Protein AF-A0A9D2UWA5-F1 (afdb_monomer_lite)

Radius of gyration: 23.07 Å; chains: 1; bounding box: 64×51×69 Å

pLDDT: mean 76.7, std 17.54, range [33.41, 97.62]

Secondary structure (DSSP, 8-state):
-HHHHHHHHTTSS--HHHHHHHHHHHHHHHHHHHHHHHHHH-TTTT-HHHH-SGGG---HHHHHHHHHHHHHHHTT-TTSS--HHHHTTSGGG--B-TTTSTTHHHHHHHHHHHHHHHHHHHHHHHHHHHHHHHHHHHH----HHHHHHHHHHSS-TTTTT---GGGTTS-HHHHHHHHHHHHHHHHHHHHHHHHHHHHHHHHHHHTT--SHHHHHHHHHHHHHHHHHHHHT--HHIIIII--S-TTT-TTTT-HHHHHHGGGGGT-HHHHHHHHHHHHHHHHHHHHHHHH-GGGS-TTTBGGGSGGG-SS-TTTTT--GGGT-PPPPHHHHHHHHHHHH-

Foldseek 3Di:
DVVVVVVVVVLPDAFPLLVVLVVLLVVLVVLLVVLVVCVVVPVVLQQCVPQPDPPVHCGSLNVVLVVLVVVLVLLQACPRSHFLLSNLLDPVQFDFDQLQFDPGPVSSVVVVVVVVVVVVVCVVVVVVVVVVVVVVCVVDVDDPVVVVVVVVVSSPPVCLPPDPCPSVPGDPLLLVLLVVLVCQQVVVVVVVLVVVVVVVCVVCVVVVNLALSVLLSQLSVLSSVLSCCLQPNNPSCVPGRVDFHLSLDLCNLLSQCSSLVSLVSSDDPSNVVSNVSSVSSVVSSVVSCSSCVLSNHCLTGVCSDPVNGSNPSCSNVPTCCVVRDDDHSVVVSVVVVVVVD

Sequence (341 aa):
MKAREHIERQASRPTPLFVSYAVQLAFRLALLCVAAYLFVADHNALRPSRTFGLSGGFNFVDFVFVALVADFLTKFFVRAPISSGSLKQYRLYHIPTAVTVRGGREALQAQFRSIAELGRRLAEEGKTAFSETLQGLAARGGSIASFVRRLLNDIDFLNVFSFDEKDLAVDKSLRSVLYRDRTREIVPVIVFWVLLNAAGAAVLHHFGMLNERTALLWSLVYFVFDMICVVFWCPLQLFLMRNRCCTTCQIFNWDAIMVATPLVFVGGWFGWLLIAMALIILVRWELAAIRHPERFDERTNARLTCAQCVDKLCYLRKPLAAKVPRADLRDLLAADEKRKG

Organism: NCBI:txid498718

Structure (mmCIF, N/CA/C/O backbone):
data_AF-A0A9D2UWA5-F1
#
_entry.id   AF-A0A9D2UWA5-F1
#
loop_
_atom_site.group_PDB
_atom_site.id
_atom_site.type_symbol
_atom_site.label_atom_id
_atom_site.label_alt_id
_atom_site.label_comp_id
_atom_site.label_asym_id
_atom_site.label_entity_id
_atom_site.label_seq_id
_atom_site.pdbx_PDB_ins_code
_atom_site.Cartn_x
_atom_site.Cartn_y
_atom_site.Cartn_z
_atom_site.occupancy
_atom_site.B_iso_or_equiv
_atom_site.auth_seq_id
_atom_site.auth_comp_id
_atom_site.auth_asym_id
_atom_site.auth_atom_id
_atom_site.pdbx_PDB_model_num
ATOM 1 N N . MET A 1 1 ? 8.149 -36.263 -18.993 1.00 42.75 1 MET A N 1
ATOM 2 C CA . MET A 1 1 ? 7.188 -36.422 -17.873 1.00 42.75 1 MET A CA 1
ATOM 3 C C . MET A 1 1 ? 7.780 -36.043 -16.513 1.00 42.75 1 MET A C 1
ATOM 5 O O . MET A 1 1 ? 7.259 -35.115 -15.915 1.00 42.75 1 MET A O 1
ATOM 9 N N . LYS A 1 2 ? 8.908 -36.625 -16.071 1.00 33.41 2 LYS A N 1
ATOM 10 C CA . LYS A 1 2 ? 9.521 -36.344 -14.748 1.00 33.41 2 LYS A CA 1
ATOM 11 C C . LYS A 1 2 ? 9.923 -34.874 -14.477 1.00 33.41 2 LYS A C 1
ATOM 13 O O . LYS A 1 2 ? 9.847 -34.419 -13.343 1.00 33.41 2 LYS A O 1
ATOM 18 N N . ALA A 1 3 ? 10.290 -34.097 -15.504 1.00 35.06 3 ALA A N 1
ATOM 19 C CA . ALA A 1 3 ? 10.603 -32.665 -15.354 1.00 35.06 3 ALA A CA 1
ATOM 20 C C . ALA A 1 3 ? 9.358 -31.788 -15.099 1.00 35.06 3 ALA A C 1
ATOM 22 O O . ALA A 1 3 ? 9.442 -30.763 -14.430 1.00 35.06 3 ALA A O 1
ATOM 23 N N . ARG A 1 4 ? 8.190 -32.218 -15.598 1.00 33.78 4 ARG A N 1
ATOM 24 C CA . ARG A 1 4 ? 6.904 -31.529 -15.404 1.00 33.78 4 ARG A CA 1
ATOM 25 C C . ARG A 1 4 ? 6.372 -31.765 -13.984 1.00 33.78 4 ARG A C 1
ATOM 27 O O . ARG A 1 4 ? 5.953 -30.815 -13.334 1.00 33.78 4 ARG A O 1
ATOM 34 N N . GLU A 1 5 ? 6.536 -32.985 -13.466 1.00 36.88 5 GLU A N 1
ATOM 35 C CA . GLU A 1 5 ? 6.253 -33.319 -12.061 1.00 36.88 5 GLU A CA 1
ATOM 36 C C . GLU A 1 5 ? 7.137 -32.551 -11.067 1.00 36.88 5 GLU A C 1
ATOM 38 O O . GLU A 1 5 ? 6.667 -32.181 -9.996 1.00 36.88 5 GLU A O 1
ATOM 43 N N . HIS A 1 6 ? 8.408 -32.281 -11.388 1.00 36.03 6 HIS A N 1
ATOM 44 C CA . HIS A 1 6 ? 9.275 -31.498 -10.497 1.00 36.03 6 HIS A CA 1
ATOM 45 C C . HIS A 1 6 ? 8.852 -30.024 -10.394 1.00 36.03 6 HIS A C 1
ATOM 47 O O . HIS A 1 6 ? 8.931 -29.447 -9.307 1.00 36.03 6 HIS A O 1
ATOM 53 N N . ILE A 1 7 ? 8.350 -29.439 -11.487 1.00 44.34 7 ILE A N 1
ATOM 54 C CA . ILE A 1 7 ? 7.801 -28.074 -11.506 1.00 44.34 7 ILE A CA 1
ATOM 55 C C . ILE A 1 7 ? 6.481 -28.009 -10.715 1.00 44.34 7 ILE A C 1
ATOM 57 O O . ILE A 1 7 ? 6.272 -27.064 -9.955 1.00 44.34 7 ILE A O 1
ATOM 61 N N . GLU A 1 8 ? 5.629 -29.036 -10.809 1.00 42.47 8 GLU A N 1
ATOM 62 C CA . GLU A 1 8 ? 4.398 -29.134 -10.009 1.00 42.47 8 GLU A CA 1
ATOM 63 C C . GLU A 1 8 ? 4.673 -29.418 -8.521 1.00 42.47 8 GLU A C 1
ATOM 65 O O . GLU A 1 8 ? 4.030 -28.832 -7.653 1.00 42.47 8 GLU A O 1
ATOM 70 N N . ARG A 1 9 ? 5.682 -30.231 -8.177 1.00 39.09 9 ARG A N 1
ATOM 71 C CA . ARG A 1 9 ? 6.048 -30.502 -6.770 1.00 39.09 9 ARG A CA 1
ATOM 72 C C . ARG A 1 9 ? 6.705 -29.303 -6.078 1.00 39.09 9 ARG A C 1
ATOM 74 O O . ARG A 1 9 ? 6.460 -29.091 -4.890 1.00 39.09 9 ARG A O 1
ATOM 81 N N . GLN A 1 10 ? 7.463 -28.464 -6.793 1.00 45.31 10 GLN A N 1
ATOM 82 C CA . GLN A 1 10 ? 7.974 -27.179 -6.273 1.00 45.31 10 GLN A CA 1
ATOM 83 C C . GLN A 1 10 ? 6.878 -26.118 -6.042 1.00 45.31 10 GLN A C 1
ATOM 85 O O . GLN A 1 10 ? 7.157 -25.057 -5.467 1.00 45.31 10 GLN A O 1
ATOM 90 N N . ALA A 1 11 ? 5.639 -26.397 -6.459 1.00 52.19 11 ALA A N 1
ATOM 91 C CA . ALA A 1 11 ? 4.466 -25.571 -6.200 1.00 52.19 11 ALA A CA 1
ATOM 92 C C . ALA A 1 11 ? 3.727 -25.934 -4.895 1.00 52.19 11 ALA A C 1
ATOM 94 O O . ALA A 1 11 ? 2.694 -25.336 -4.627 1.00 52.19 11 ALA A O 1
ATOM 95 N N . SER A 1 12 ? 4.223 -26.877 -4.079 1.00 58.72 12 SER A N 1
ATOM 96 C CA . SER A 1 12 ? 3.443 -27.460 -2.966 1.00 58.72 12 SER A CA 1
ATOM 97 C C . SER A 1 12 ? 3.717 -26.908 -1.562 1.00 58.72 12 SER A C 1
ATOM 99 O O . SER A 1 12 ? 2.954 -27.205 -0.646 1.00 58.72 12 SER A O 1
ATOM 101 N N . ARG A 1 13 ? 4.787 -26.130 -1.346 1.00 69.62 13 ARG A N 1
ATOM 102 C CA . ARG A 1 13 ? 5.100 -25.583 -0.013 1.00 69.62 13 ARG A CA 1
ATOM 103 C C . ARG A 1 13 ? 4.885 -24.071 0.025 1.00 69.62 13 ARG A C 1
ATOM 105 O O . ARG A 1 13 ? 5.424 -23.381 -0.847 1.00 69.62 13 ARG A O 1
ATOM 112 N N . PRO A 1 14 ? 4.136 -23.550 1.017 1.00 78.69 14 PRO A N 1
ATOM 113 C CA . PRO A 1 14 ? 3.990 -22.115 1.193 1.00 78.69 14 PRO A CA 1
ATOM 114 C C . PRO A 1 14 ? 5.358 -21.501 1.496 1.00 78.69 14 PRO A C 1
ATOM 116 O O . PRO A 1 14 ? 6.170 -22.070 2.230 1.00 78.69 14 PRO A O 1
ATOM 119 N N . THR A 1 15 ? 5.631 -20.343 0.905 1.00 85.38 15 THR A N 1
ATOM 120 C CA . THR A 1 15 ? 6.852 -19.589 1.196 1.00 85.38 15 THR A CA 1
ATOM 121 C C . THR A 1 15 ? 6.774 -19.021 2.616 1.00 85.38 15 THR A C 1
ATOM 123 O O . THR A 1 15 ? 5.676 -18.727 3.096 1.00 85.38 15 THR A O 1
ATOM 126 N N . PRO A 1 16 ? 7.912 -18.815 3.304 1.00 85.44 16 PRO A N 1
ATOM 127 C CA . PRO A 1 16 ? 7.910 -18.195 4.633 1.00 85.44 16 PRO A CA 1
ATOM 128 C C . PRO A 1 16 ? 7.256 -16.808 4.612 1.00 85.44 16 PRO A C 1
ATOM 130 O O . PRO A 1 16 ? 6.573 -16.425 5.558 1.00 85.44 16 PRO A O 1
ATOM 133 N N . LEU A 1 17 ? 7.390 -16.087 3.493 1.00 86.06 17 LEU A N 1
ATOM 134 C CA . LEU A 1 17 ? 6.701 -14.824 3.279 1.00 86.06 17 LEU A CA 1
ATOM 135 C C . LEU A 1 17 ? 5.178 -15.015 3.246 1.00 86.06 17 LEU A C 1
ATOM 137 O O . LEU A 1 17 ? 4.478 -14.336 3.982 1.00 86.06 17 LEU A O 1
ATOM 141 N N . PHE A 1 18 ? 4.654 -15.965 2.465 1.00 87.06 18 PHE A N 1
ATOM 142 C CA . PHE A 1 18 ? 3.214 -16.242 2.442 1.00 87.06 18 PHE A CA 1
ATOM 143 C C . PHE A 1 18 ? 2.670 -16.602 3.834 1.00 87.06 18 PHE A C 1
ATOM 145 O O . PHE A 1 18 ? 1.615 -16.107 4.227 1.00 87.06 18 PHE A O 1
ATOM 152 N N . VAL A 1 19 ? 3.409 -17.409 4.605 1.00 88.69 19 VAL A N 1
ATOM 153 C CA . VAL A 1 19 ? 3.039 -17.744 5.991 1.00 88.69 19 VAL A CA 1
ATOM 154 C C . VAL A 1 19 ? 2.988 -16.489 6.865 1.00 88.69 19 VAL A C 1
ATOM 156 O O . VAL A 1 19 ? 2.024 -16.318 7.604 1.00 88.69 19 VAL A O 1
ATOM 159 N N . SER A 1 20 ? 3.960 -15.580 6.739 1.00 89.00 20 SER A N 1
ATOM 160 C CA . SER A 1 20 ? 3.952 -14.294 7.452 1.00 89.00 20 SER A CA 1
ATOM 161 C C . SER A 1 20 ? 2.684 -13.483 7.155 1.00 89.00 20 SER A C 1
ATOM 163 O O . SER A 1 20 ? 2.018 -13.026 8.081 1.00 89.00 20 SER A O 1
ATOM 165 N N . TYR A 1 21 ? 2.277 -13.387 5.885 1.00 89.50 21 TYR A N 1
ATOM 166 C CA . TYR A 1 21 ? 1.036 -12.700 5.497 1.00 89.50 21 TYR A CA 1
ATOM 167 C C . TYR A 1 21 ? -0.222 -13.400 6.039 1.00 89.50 21 TYR A C 1
ATOM 169 O O . TYR A 1 21 ? -1.166 -12.733 6.455 1.00 89.50 21 TYR A O 1
ATOM 177 N N . ALA A 1 22 ? -0.244 -14.735 6.088 1.00 90.81 22 ALA A N 1
ATOM 178 C CA . ALA A 1 22 ? -1.355 -15.481 6.682 1.00 90.81 22 ALA A CA 1
ATOM 179 C C . ALA A 1 22 ? -1.454 -15.263 8.206 1.00 90.81 22 ALA A C 1
ATOM 181 O O . ALA A 1 22 ? -2.552 -15.090 8.734 1.00 90.81 22 ALA A O 1
ATOM 182 N N . VAL A 1 23 ? -0.316 -15.215 8.907 1.00 92.19 23 VAL A N 1
ATOM 183 C CA . VAL A 1 23 ? -0.256 -14.888 10.342 1.00 92.19 23 VAL A CA 1
ATOM 184 C C . VAL A 1 23 ? -0.715 -13.452 10.589 1.00 92.19 23 VAL A C 1
ATOM 186 O O . VAL A 1 23 ? -1.520 -13.216 11.488 1.00 92.19 23 VAL A O 1
ATOM 189 N N . GLN A 1 24 ? -0.268 -12.499 9.765 1.00 92.19 24 GLN A N 1
ATOM 190 C CA . GLN A 1 24 ? -0.741 -11.115 9.827 1.00 92.19 24 GLN A CA 1
ATOM 191 C C . GLN A 1 24 ? -2.253 -11.038 9.616 1.00 92.19 24 GLN A C 1
ATOM 193 O O . GLN A 1 24 ? -2.933 -10.375 10.391 1.00 92.19 24 GLN A O 1
ATOM 198 N N . LEU A 1 25 ? -2.807 -11.760 8.640 1.00 94.50 25 LEU A N 1
ATOM 199 C CA . LEU A 1 25 ? -4.252 -11.804 8.436 1.00 94.50 25 LEU A CA 1
ATOM 200 C C . LEU A 1 25 ? -4.996 -12.323 9.675 1.00 94.50 25 LEU A C 1
ATOM 202 O O . LEU A 1 25 ? -5.976 -11.710 10.088 1.00 94.50 25 LEU A O 1
ATOM 206 N N . ALA A 1 26 ? -4.530 -13.415 10.287 1.00 95.56 26 ALA A N 1
ATOM 207 C CA . ALA A 1 26 ? -5.139 -13.955 11.502 1.00 95.56 26 ALA A CA 1
ATOM 208 C C . ALA A 1 26 ? -5.098 -12.944 12.662 1.00 95.56 26 ALA A C 1
ATOM 210 O O . ALA A 1 26 ? -6.104 -12.737 13.341 1.00 95.56 26 ALA A O 1
ATOM 211 N N . PHE A 1 27 ? -3.966 -12.260 12.844 1.00 96.31 27 PHE A N 1
ATOM 212 C CA . PHE A 1 27 ? -3.818 -11.195 13.835 1.00 96.31 27 PHE A CA 1
ATOM 213 C C . PHE A 1 27 ? -4.788 -10.030 13.587 1.00 96.31 27 PHE A C 1
ATOM 215 O O . PHE A 1 27 ? -5.485 -9.591 14.502 1.00 96.31 27 PHE A O 1
ATOM 222 N N . ARG A 1 28 ? -4.880 -9.547 12.344 1.00 96.38 28 ARG A N 1
ATOM 223 C CA . ARG A 1 28 ? -5.765 -8.430 11.988 1.00 96.38 28 ARG A CA 1
ATOM 224 C C . ARG A 1 28 ? -7.243 -8.810 12.097 1.00 96.38 28 ARG A C 1
ATOM 226 O O . ARG A 1 28 ? -8.048 -7.992 12.533 1.00 96.38 28 ARG A O 1
ATOM 233 N N . LEU A 1 29 ? -7.601 -10.055 11.776 1.00 97.19 29 LEU A N 1
ATOM 234 C CA . LEU A 1 29 ? -8.943 -10.590 12.017 1.00 97.19 29 LEU A CA 1
ATOM 235 C C . LEU A 1 29 ? -9.274 -10.622 13.509 1.00 97.19 29 LEU A C 1
ATOM 237 O O . LEU A 1 29 ? -10.355 -10.189 13.889 1.00 97.19 29 LEU A O 1
ATOM 241 N N . ALA A 1 30 ? -8.347 -11.073 14.360 1.00 97.12 30 ALA A N 1
ATOM 242 C CA . ALA A 1 30 ? -8.545 -11.052 15.807 1.00 97.12 30 ALA A CA 1
ATOM 243 C C . ALA A 1 30 ? -8.760 -9.621 16.327 1.00 97.12 30 ALA A C 1
ATOM 245 O O . ALA A 1 30 ? -9.699 -9.382 17.085 1.00 97.12 30 ALA A O 1
ATOM 246 N N . LEU A 1 31 ? -7.959 -8.657 15.856 1.00 96.56 31 LEU A N 1
ATOM 247 C CA . LEU A 1 31 ? -8.151 -7.233 16.146 1.00 96.56 31 LEU A CA 1
ATOM 248 C C . LEU A 1 31 ? -9.545 -6.740 15.741 1.00 96.56 31 LEU A C 1
ATOM 250 O O . LEU A 1 31 ? -10.220 -6.094 16.541 1.00 96.56 31 LEU A O 1
ATOM 254 N N . LEU A 1 32 ? -9.991 -7.056 14.523 1.00 97.62 32 LEU A N 1
ATOM 255 C CA . LEU A 1 32 ? -11.313 -6.666 14.038 1.00 97.62 32 LEU A CA 1
ATOM 256 C C . LEU A 1 32 ? -12.437 -7.320 14.853 1.00 97.62 32 LEU A C 1
ATOM 258 O O . LEU A 1 32 ? -13.410 -6.647 15.176 1.00 97.62 32 LEU A O 1
ATOM 262 N N . CYS A 1 33 ? -12.306 -8.595 15.225 1.00 97.19 33 CYS A N 1
ATOM 263 C CA . CYS A 1 33 ? -13.282 -9.294 16.062 1.00 97.19 33 CYS A CA 1
ATOM 264 C C . CYS A 1 33 ? -13.397 -8.663 17.454 1.00 97.19 33 CYS A C 1
ATOM 266 O O . CYS A 1 33 ? -14.509 -8.445 17.931 1.00 97.19 33 CYS A O 1
ATOM 268 N N . VAL A 1 34 ? -12.271 -8.322 18.091 1.00 96.25 34 VAL A N 1
ATOM 269 C CA . VAL A 1 34 ? -12.274 -7.623 19.387 1.00 96.25 34 VAL A CA 1
ATOM 270 C C . VAL A 1 34 ? -12.875 -6.226 19.242 1.00 96.25 34 VAL A C 1
ATOM 272 O O . VAL A 1 34 ? -13.705 -5.840 20.060 1.00 96.25 34 VAL A O 1
ATOM 275 N N . ALA A 1 35 ? -12.536 -5.490 18.181 1.00 95.75 35 ALA A N 1
ATOM 276 C CA . ALA A 1 35 ? -13.143 -4.192 17.907 1.00 95.75 35 ALA A CA 1
ATOM 277 C C . ALA A 1 35 ? -14.658 -4.304 17.688 1.00 95.75 35 ALA A C 1
ATOM 279 O O . ALA A 1 35 ? -15.408 -3.518 18.249 1.00 95.75 35 ALA A O 1
ATOM 280 N N . ALA A 1 36 ? -15.130 -5.292 16.927 1.00 96.00 36 ALA A N 1
ATOM 281 C CA . ALA A 1 36 ? -16.554 -5.526 16.707 1.00 96.00 36 ALA A CA 1
ATOM 282 C C . ALA A 1 36 ? -17.279 -5.913 18.007 1.00 96.00 36 ALA A C 1
ATOM 284 O O . ALA A 1 36 ? -18.369 -5.411 18.272 1.00 96.00 36 ALA A O 1
ATOM 285 N N . TYR A 1 37 ? -16.656 -6.744 18.847 1.00 95.94 37 TYR A N 1
ATOM 286 C CA . TYR A 1 37 ? -17.177 -7.070 20.173 1.00 95.94 37 TYR A CA 1
ATOM 287 C C . TYR A 1 37 ? -17.289 -5.820 21.053 1.00 95.94 37 TYR A C 1
ATOM 289 O O . TYR A 1 37 ? -18.362 -5.541 21.579 1.00 95.94 37 TYR A O 1
ATOM 297 N N . LEU A 1 38 ? -16.220 -5.023 21.159 1.00 94.25 38 LEU A N 1
ATOM 298 C CA . LEU A 1 38 ? -16.222 -3.778 21.931 1.00 94.25 38 LEU A CA 1
ATOM 299 C C . LEU A 1 38 ? -17.212 -2.756 21.367 1.00 94.25 38 LEU A C 1
ATOM 301 O O . LEU A 1 38 ? -17.832 -2.031 22.131 1.00 94.25 38 LEU A O 1
ATOM 305 N N . PHE A 1 39 ? -17.426 -2.732 20.052 1.00 93.56 39 PHE A N 1
ATOM 306 C CA . PHE A 1 39 ? -18.397 -1.841 19.421 1.00 93.56 39 PHE A CA 1
ATOM 307 C C . PHE A 1 39 ? -19.825 -2.094 19.917 1.00 93.56 39 PHE A C 1
ATOM 309 O O . PHE A 1 39 ? -20.595 -1.142 20.036 1.00 93.56 39 PHE A O 1
ATOM 316 N N . VAL A 1 40 ? -20.154 -3.350 20.235 1.00 93.44 40 VAL A N 1
ATOM 317 C CA . VAL A 1 40 ? -21.462 -3.756 20.767 1.00 93.44 40 VAL A CA 1
ATOM 318 C C . VAL A 1 40 ? -21.493 -3.724 22.299 1.00 93.44 40 VAL A C 1
ATOM 320 O O . VAL A 1 40 ? -22.490 -3.303 22.877 1.00 93.44 40 VAL A O 1
ATOM 323 N N . ALA A 1 41 ? -20.420 -4.166 22.962 1.00 93.19 41 ALA A N 1
ATOM 324 C CA . ALA A 1 41 ? -20.377 -4.350 24.413 1.00 93.19 41 ALA A CA 1
ATOM 325 C C . ALA A 1 41 ? -20.031 -3.068 25.190 1.00 93.19 41 ALA A C 1
ATOM 327 O O . ALA A 1 41 ? -20.618 -2.817 26.241 1.00 93.19 41 ALA A O 1
ATOM 328 N N . ASP A 1 42 ? -19.096 -2.252 24.690 1.00 88.81 42 ASP A N 1
ATOM 329 C CA . ASP A 1 42 ? -18.673 -1.005 25.332 1.00 88.81 42 ASP A CA 1
ATOM 330 C C . ASP A 1 42 ? -18.473 0.126 24.318 1.00 88.81 42 ASP A C 1
ATOM 332 O O . ASP A 1 42 ? -17.420 0.355 23.715 1.00 88.81 42 ASP A O 1
ATOM 336 N N . HIS A 1 43 ? -19.519 0.932 24.232 1.00 79.56 43 HIS A N 1
ATOM 337 C CA . HIS A 1 43 ? -19.592 2.133 23.428 1.00 79.56 43 HIS A CA 1
ATOM 338 C C . HIS A 1 43 ? -18.488 3.169 23.677 1.00 79.56 43 HIS A C 1
ATOM 340 O O . HIS A 1 43 ? -18.298 4.015 22.802 1.00 79.56 43 HIS A O 1
ATOM 346 N N . ASN A 1 44 ? -17.806 3.176 24.822 1.00 84.56 44 ASN A N 1
ATOM 347 C CA . ASN A 1 44 ? -16.769 4.160 25.135 1.00 84.56 44 ASN A CA 1
ATOM 348 C C . ASN A 1 44 ? -15.352 3.651 24.851 1.00 84.56 44 ASN A C 1
ATOM 350 O O . ASN A 1 44 ? -14.485 4.472 24.553 1.00 84.56 44 ASN A O 1
ATOM 354 N N . ALA A 1 45 ? -15.133 2.334 24.849 1.00 86.81 45 ALA A N 1
ATOM 355 C CA . ALA A 1 45 ? -13.818 1.722 24.644 1.00 86.81 45 ALA A CA 1
ATOM 356 C C . ALA A 1 45 ? -13.190 2.013 23.267 1.00 86.81 45 ALA A C 1
ATOM 358 O O . ALA A 1 45 ? -11.978 1.908 23.112 1.00 86.81 45 ALA A O 1
ATOM 359 N N . LEU A 1 46 ? -13.998 2.385 22.265 1.00 88.06 46 LEU A N 1
ATOM 360 C CA . LEU A 1 46 ? -13.559 2.652 20.887 1.00 88.06 46 LEU A CA 1
ATOM 361 C C . LEU A 1 46 ? -13.519 4.140 20.515 1.00 88.06 46 LEU A C 1
ATOM 363 O O . LEU A 1 46 ? -13.558 4.453 19.328 1.00 88.06 46 LEU A O 1
ATOM 367 N N . ARG A 1 47 ? -13.525 5.066 21.483 1.00 88.31 47 ARG A N 1
ATOM 368 C CA . ARG A 1 47 ? -13.475 6.518 21.221 1.00 88.31 47 ARG A CA 1
ATOM 369 C C . ARG A 1 47 ? -12.055 7.053 21.407 1.00 88.31 47 ARG A C 1
ATOM 371 O O . ARG A 1 47 ? -11.693 7.361 22.546 1.00 88.31 47 ARG A O 1
ATOM 378 N N . PRO A 1 48 ? -11.262 7.225 20.332 1.00 86.75 48 PRO A N 1
ATOM 379 C CA . PRO A 1 48 ? -9.879 7.655 20.465 1.00 86.75 48 PRO A CA 1
ATOM 380 C C . PRO A 1 48 ? -9.739 9.015 21.137 1.00 86.75 48 PRO A C 1
ATOM 382 O O . PRO A 1 48 ? -8.799 9.196 21.895 1.00 86.75 48 PRO A O 1
ATOM 385 N N . SER A 1 49 ? -10.688 9.941 20.974 1.00 85.12 49 SER A N 1
ATOM 386 C CA . SER A 1 49 ? -10.624 11.235 21.670 1.00 85.12 49 SER A CA 1
ATOM 387 C C . SER A 1 49 ? -10.625 11.133 23.200 1.00 85.12 49 SER A C 1
ATOM 389 O O . SER A 1 49 ? -10.148 12.050 23.865 1.00 85.12 49 SER A O 1
ATOM 391 N N . ARG A 1 50 ? -11.148 10.039 23.771 1.00 82.69 50 ARG A N 1
ATOM 392 C CA . ARG A 1 50 ? -11.234 9.832 25.226 1.00 82.69 50 ARG A CA 1
ATOM 393 C C . ARG A 1 50 ? -10.237 8.821 25.765 1.00 82.69 50 ARG A C 1
ATOM 395 O O . ARG A 1 50 ? -9.765 8.992 26.882 1.00 82.69 50 ARG A O 1
ATOM 402 N N . THR A 1 51 ? -9.986 7.749 25.021 1.00 83.81 51 THR A N 1
ATOM 403 C CA . THR A 1 51 ? -9.226 6.597 25.525 1.00 83.81 51 THR A CA 1
ATOM 404 C C . THR A 1 51 ? -7.779 6.575 25.060 1.00 83.81 51 THR A C 1
ATOM 406 O O . THR A 1 51 ? -7.017 5.761 25.568 1.00 83.81 51 THR A O 1
ATOM 409 N N . PHE A 1 52 ? -7.412 7.398 24.074 1.00 84.75 52 PHE A N 1
ATOM 410 C CA . PHE A 1 52 ? -6.053 7.437 23.548 1.00 84.75 52 PHE A CA 1
ATOM 411 C C . PHE A 1 52 ? -5.116 8.179 24.503 1.00 84.75 52 PHE A C 1
ATOM 413 O O . PHE A 1 52 ? -5.352 9.343 24.836 1.00 84.75 52 PHE A O 1
ATOM 420 N N . GLY A 1 53 ? -4.019 7.524 24.878 1.00 81.06 53 GLY A N 1
ATOM 421 C CA . GLY A 1 53 ? -2.970 8.084 25.722 1.00 81.06 53 GLY A CA 1
ATOM 422 C C . GLY A 1 53 ? -2.767 7.325 27.033 1.00 81.06 53 GLY A C 1
ATOM 423 O O . GLY A 1 53 ? -3.667 6.701 27.580 1.00 81.06 53 GLY A O 1
ATOM 424 N N . LEU A 1 54 ? -1.553 7.428 27.581 1.00 77.56 54 LEU A N 1
ATOM 425 C CA . LEU A 1 54 ? -1.129 6.670 28.766 1.00 77.56 54 LEU A CA 1
ATOM 426 C C . LEU A 1 54 ? -1.710 7.190 30.091 1.00 77.56 54 LEU A C 1
ATOM 428 O O . LEU A 1 54 ? -1.509 6.564 31.129 1.00 77.56 54 LEU A O 1
ATOM 432 N N . SER A 1 55 ? -2.415 8.324 30.081 1.00 75.56 55 SER A N 1
ATOM 433 C CA . SER A 1 55 ? -2.976 8.938 31.290 1.00 75.56 55 SER A CA 1
ATOM 434 C C . SER A 1 55 ? -4.058 8.080 31.954 1.00 75.56 55 SER A C 1
ATOM 436 O O . SER A 1 55 ? -4.237 8.175 33.164 1.00 75.56 55 SER A O 1
ATOM 438 N N . GLY A 1 56 ? -4.750 7.232 31.185 1.00 70.19 56 GLY A N 1
ATOM 439 C CA . GLY A 1 56 ? -5.779 6.307 31.670 1.00 70.19 56 GLY A CA 1
ATOM 440 C C . GLY A 1 56 ? -5.358 4.834 31.680 1.00 70.19 56 GLY A C 1
ATOM 441 O O . GLY A 1 56 ? -6.219 3.972 31.833 1.00 70.19 56 GLY A O 1
ATOM 442 N N . GLY A 1 57 ? -4.069 4.534 31.489 1.00 84.06 57 GLY A N 1
ATOM 443 C CA . GLY A 1 57 ? -3.578 3.174 31.236 1.00 84.06 57 GLY A CA 1
ATOM 444 C C . GLY A 1 57 ? -3.559 2.807 29.747 1.00 84.06 57 GLY A C 1
ATOM 445 O O . GLY A 1 57 ? -3.920 3.610 28.895 1.00 84.06 57 GLY A O 1
ATOM 446 N N . PHE A 1 58 ? -3.082 1.600 29.428 1.00 87.88 58 PHE A N 1
ATOM 447 C CA . PHE A 1 58 ? -2.962 1.119 28.048 1.00 87.88 58 PHE A CA 1
ATOM 448 C C . PHE A 1 58 ? -4.243 0.399 27.615 1.00 87.88 58 PHE A C 1
ATOM 450 O O . PHE A 1 58 ? -4.530 -0.703 28.087 1.00 87.88 58 PHE A O 1
ATOM 457 N N . ASN A 1 59 ? -5.005 1.021 26.718 1.00 91.81 59 ASN A N 1
ATOM 458 C CA . ASN A 1 59 ? -6.306 0.538 26.266 1.00 91.81 59 ASN A CA 1
ATOM 459 C C . ASN A 1 59 ? -6.234 -0.113 24.877 1.00 91.81 59 ASN A C 1
ATOM 461 O O . ASN A 1 59 ? -5.223 -0.072 24.174 1.00 91.81 59 ASN A O 1
ATOM 465 N N . PHE A 1 60 ? -7.356 -0.686 24.431 1.00 93.38 60 PHE A N 1
ATOM 466 C CA . PHE A 1 60 ? -7.459 -1.295 23.103 1.00 93.38 60 PHE A CA 1
ATOM 467 C C . PHE A 1 60 ? -7.159 -0.306 21.962 1.00 93.38 60 PHE A C 1
ATOM 469 O O . PHE A 1 60 ? -6.510 -0.677 20.987 1.00 93.38 60 PHE A O 1
ATOM 476 N N . VAL A 1 61 ? -7.574 0.961 22.084 1.00 92.94 61 VAL A N 1
ATOM 477 C CA . VAL A 1 61 ? -7.268 1.991 21.074 1.00 92.94 61 VAL A CA 1
ATOM 478 C C . VAL A 1 61 ? -5.766 2.260 20.978 1.00 92.94 61 VAL A C 1
ATOM 480 O O . VAL A 1 61 ? -5.256 2.400 19.868 1.00 92.94 61 VAL A O 1
ATOM 483 N N . ASP A 1 62 ? -5.042 2.271 22.101 1.00 92.94 62 ASP A N 1
ATOM 484 C CA . ASP A 1 62 ? -3.583 2.426 22.101 1.00 92.94 62 ASP A CA 1
ATOM 485 C C . ASP A 1 62 ? -2.909 1.219 21.444 1.00 92.94 62 ASP A C 1
ATOM 487 O O . ASP A 1 62 ? -1.981 1.373 20.650 1.00 92.94 62 ASP A O 1
ATOM 491 N N . PHE A 1 63 ? -3.420 0.013 21.701 1.00 94.38 63 PHE A N 1
ATOM 492 C CA . PHE A 1 63 ? -2.943 -1.194 21.033 1.00 94.38 63 PHE A CA 1
ATOM 493 C C . PHE A 1 63 ? -3.155 -1.141 19.517 1.00 94.38 63 PHE A C 1
ATOM 495 O O . PHE A 1 63 ? -2.227 -1.418 18.757 1.00 94.38 63 PHE A O 1
ATOM 502 N N . VAL A 1 64 ? -4.346 -0.738 19.064 1.00 95.31 64 VAL A N 1
ATOM 503 C CA . VAL A 1 64 ? -4.640 -0.552 17.635 1.00 95.31 64 VAL A CA 1
ATOM 504 C C . VAL A 1 64 ? -3.732 0.514 17.029 1.00 95.31 64 VAL A C 1
ATOM 506 O O . VAL A 1 64 ? -3.182 0.295 15.951 1.00 95.31 64 VAL A O 1
ATOM 509 N N . PHE A 1 65 ? -3.521 1.635 17.722 1.00 95.06 65 PHE A N 1
ATOM 510 C CA . PHE A 1 65 ? -2.598 2.677 17.280 1.00 95.06 65 PHE A CA 1
ATOM 511 C C . PHE A 1 65 ? -1.194 2.115 17.058 1.00 95.06 65 PHE A C 1
ATOM 513 O O . PHE A 1 65 ? -0.632 2.267 15.976 1.00 95.06 65 PHE A O 1
ATOM 520 N N . VAL A 1 66 ? -0.643 1.418 18.056 1.00 94.06 66 VAL A N 1
ATOM 521 C CA . VAL A 1 66 ? 0.693 0.817 17.978 1.00 94.06 66 VAL A CA 1
ATOM 522 C C . VAL A 1 66 ? 0.763 -0.218 16.858 1.00 94.06 66 VAL A C 1
ATOM 524 O O . VAL A 1 66 ? 1.747 -0.239 16.123 1.00 94.06 66 VAL A O 1
ATOM 527 N N . ALA A 1 67 ? -0.275 -1.038 16.676 1.00 94.31 67 ALA A N 1
ATOM 528 C CA . ALA A 1 67 ? -0.332 -2.022 15.599 1.00 94.31 67 ALA A CA 1
ATOM 529 C C . ALA A 1 67 ? -0.311 -1.363 14.208 1.00 94.31 67 ALA A C 1
ATOM 531 O O . ALA A 1 67 ? 0.451 -1.793 13.341 1.00 94.31 67 ALA A O 1
ATOM 532 N N . LEU A 1 68 ? -1.095 -0.298 14.002 1.00 94.94 68 LEU A N 1
ATOM 533 C CA . LEU A 1 68 ? -1.120 0.459 12.746 1.00 94.94 68 LEU A CA 1
ATOM 534 C C . LEU A 1 68 ? 0.201 1.194 12.498 1.00 94.94 68 LEU A C 1
ATOM 536 O O . LEU A 1 68 ? 0.740 1.137 11.395 1.00 94.94 68 LEU A O 1
ATOM 540 N N . VAL A 1 69 ? 0.765 1.838 13.525 1.00 93.25 69 VAL A N 1
ATOM 541 C CA . VAL A 1 69 ? 2.074 2.500 13.434 1.00 93.25 69 VAL A CA 1
ATOM 542 C C . VAL A 1 69 ? 3.162 1.486 13.094 1.00 93.25 69 VAL A C 1
ATOM 544 O O . VAL A 1 69 ? 3.950 1.735 12.185 1.00 93.25 69 VAL A O 1
ATOM 547 N N . ALA A 1 70 ? 3.204 0.337 13.771 1.00 90.75 70 ALA A N 1
ATOM 548 C CA . ALA A 1 70 ? 4.181 -0.714 13.498 1.00 90.75 70 ALA A CA 1
ATOM 549 C C . ALA A 1 70 ? 4.068 -1.225 12.055 1.00 90.75 70 ALA A C 1
ATOM 551 O O . ALA A 1 70 ? 5.082 -1.353 11.367 1.00 90.75 70 ALA A O 1
ATOM 552 N N . ASP A 1 71 ? 2.845 -1.445 11.568 1.00 90.88 71 ASP A N 1
ATOM 553 C CA . ASP A 1 71 ? 2.605 -1.830 10.179 1.00 90.88 71 ASP A CA 1
ATOM 554 C C . ASP A 1 71 ? 3.091 -0.760 9.191 1.00 90.88 71 ASP A C 1
ATOM 556 O O . ASP A 1 71 ? 3.814 -1.064 8.240 1.00 90.88 71 ASP A O 1
ATOM 560 N N . PHE A 1 72 ? 2.772 0.511 9.434 1.00 91.31 72 PHE A N 1
ATOM 561 C CA . PHE A 1 72 ? 3.195 1.615 8.572 1.00 91.31 72 PHE A CA 1
ATOM 562 C C . PHE A 1 72 ? 4.715 1.781 8.585 1.00 91.31 72 PHE A C 1
ATOM 564 O O . PHE A 1 72 ? 5.323 1.995 7.536 1.00 91.31 72 PHE A O 1
ATOM 571 N N . LEU A 1 73 ? 5.350 1.609 9.746 1.00 86.81 73 LEU A N 1
ATOM 572 C CA . LEU A 1 73 ? 6.800 1.657 9.891 1.00 86.81 73 LEU A CA 1
ATOM 573 C C . LEU A 1 73 ? 7.495 0.577 9.060 1.00 86.81 73 LEU A C 1
ATOM 575 O O . LEU A 1 73 ? 8.512 0.874 8.437 1.00 86.81 73 LEU A O 1
ATOM 579 N N . THR A 1 74 ? 6.933 -0.634 8.951 1.00 82.88 74 THR A N 1
ATOM 580 C CA . THR A 1 74 ? 7.528 -1.699 8.116 1.00 82.88 74 THR A CA 1
ATOM 581 C C . THR A 1 74 ? 7.716 -1.268 6.658 1.00 82.88 74 THR A C 1
ATOM 583 O O . THR A 1 74 ? 8.665 -1.702 6.005 1.00 82.88 74 THR A O 1
ATOM 586 N N . LYS A 1 75 ? 6.878 -0.346 6.165 1.00 81.38 75 LYS A N 1
ATOM 587 C CA . LYS A 1 75 ? 6.932 0.182 4.797 1.00 81.38 75 LYS A CA 1
ATOM 588 C C . LYS A 1 75 ? 8.051 1.193 4.575 1.00 81.38 75 LYS A C 1
ATOM 590 O O . LYS A 1 75 ? 8.277 1.566 3.427 1.00 81.38 75 LYS A O 1
ATOM 595 N N . PHE A 1 76 ? 8.748 1.653 5.612 1.00 72.31 76 PHE A N 1
ATOM 596 C CA . PHE A 1 76 ? 9.924 2.519 5.471 1.00 72.31 76 PHE A CA 1
ATOM 597 C C . PHE A 1 76 ? 11.224 1.726 5.308 1.00 72.31 76 PHE A C 1
ATOM 599 O O . PHE A 1 76 ? 12.161 2.212 4.672 1.00 72.31 76 PHE A O 1
ATOM 606 N N . PHE A 1 77 ? 11.281 0.498 5.825 1.00 68.62 77 PHE A N 1
ATOM 607 C CA . PHE A 1 77 ? 12.518 -0.273 5.883 1.00 68.62 77 PHE A CA 1
ATOM 608 C C . PHE A 1 77 ? 12.750 -1.114 4.622 1.00 68.62 77 PHE A C 1
ATOM 610 O O . PHE A 1 77 ? 11.956 -1.982 4.264 1.00 68.62 77 PHE A O 1
ATOM 617 N N . VAL A 1 78 ? 13.917 -0.929 3.997 1.00 60.62 78 VAL A N 1
ATOM 618 C CA . VAL A 1 78 ? 14.361 -1.659 2.788 1.00 60.62 78 VAL A CA 1
ATOM 619 C C . VAL A 1 78 ? 14.521 -3.166 3.026 1.00 60.62 78 VAL A C 1
ATOM 621 O O . VAL A 1 78 ? 14.416 -3.969 2.100 1.00 60.62 78 VAL A O 1
ATOM 624 N N . ARG A 1 79 ? 14.823 -3.546 4.272 1.00 59.56 79 ARG A N 1
ATOM 625 C CA . ARG A 1 79 ? 15.102 -4.925 4.700 1.00 59.56 79 ARG A CA 1
ATOM 626 C C . ARG A 1 79 ? 13.937 -5.575 5.443 1.00 59.56 79 ARG A C 1
ATOM 628 O O . ARG A 1 79 ? 14.105 -6.669 5.976 1.00 59.56 79 ARG A O 1
ATOM 635 N N . ALA A 1 80 ? 12.777 -4.920 5.510 1.00 60.47 80 ALA A N 1
ATOM 636 C CA . ALA A 1 80 ? 11.611 -5.558 6.097 1.00 60.47 80 ALA A CA 1
ATOM 637 C C . ALA A 1 80 ? 11.261 -6.829 5.295 1.00 60.47 80 ALA A C 1
ATOM 639 O O . ALA A 1 80 ? 11.427 -6.839 4.070 1.00 60.47 80 ALA A O 1
ATOM 640 N N . PRO A 1 81 ? 10.783 -7.904 5.947 1.00 63.12 81 PRO A N 1
ATOM 641 C CA . PRO A 1 81 ? 10.328 -9.121 5.277 1.00 63.12 81 PRO A CA 1
ATOM 642 C C . PRO A 1 81 ? 8.972 -8.873 4.593 1.00 63.12 81 PRO A C 1
ATOM 644 O O . PRO A 1 81 ? 7.947 -9.434 4.971 1.00 63.12 81 PRO A O 1
ATOM 647 N N . ILE A 1 82 ? 8.972 -7.981 3.605 1.00 73.75 82 ILE A N 1
ATOM 648 C CA . ILE A 1 82 ? 7.814 -7.546 2.824 1.00 73.75 82 ILE A CA 1
ATOM 649 C C . ILE A 1 82 ? 7.915 -8.088 1.402 1.00 73.75 82 ILE A C 1
ATOM 651 O O . ILE A 1 82 ? 8.986 -8.477 0.934 1.00 73.75 82 ILE A O 1
ATOM 655 N N . SER A 1 83 ? 6.787 -8.108 0.698 1.00 77.12 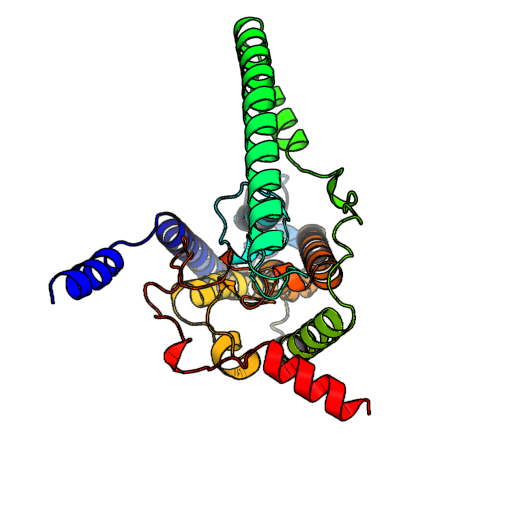83 SER A N 1
ATOM 656 C CA . SER A 1 83 ? 6.754 -8.551 -0.692 1.00 77.12 83 SER A CA 1
ATOM 657 C C . SER A 1 83 ? 7.715 -7.772 -1.591 1.00 77.12 83 SER A C 1
ATOM 659 O O . SER A 1 83 ? 7.854 -6.552 -1.484 1.00 77.12 83 SER A O 1
ATOM 661 N N . SER A 1 84 ? 8.270 -8.466 -2.586 1.00 71.44 84 SER A N 1
ATOM 662 C CA . SER A 1 84 ? 8.911 -7.888 -3.764 1.00 71.44 84 SER A CA 1
ATOM 663 C C . SER A 1 84 ? 8.046 -6.817 -4.436 1.00 71.44 84 SER A C 1
ATOM 665 O O . SER A 1 84 ? 8.584 -5.916 -5.074 1.00 71.44 84 SER A O 1
ATOM 667 N N . GLY A 1 85 ? 6.718 -6.890 -4.264 1.00 76.31 85 GLY A N 1
ATOM 668 C CA . GLY A 1 85 ? 5.780 -5.834 -4.622 1.00 76.31 85 GLY A CA 1
ATOM 669 C C . GLY A 1 85 ? 6.153 -4.484 -4.015 1.00 76.31 85 GLY A C 1
ATOM 670 O O . GLY A 1 85 ? 6.231 -3.521 -4.763 1.00 76.31 85 GLY A O 1
ATOM 671 N N . SER A 1 86 ? 6.468 -4.407 -2.720 1.00 78.88 86 SER A N 1
ATOM 672 C CA . SER A 1 86 ? 6.888 -3.168 -2.041 1.00 78.88 86 SER A CA 1
ATOM 673 C C . SER A 1 86 ? 8.363 -2.825 -2.255 1.00 78.88 86 SER A C 1
ATOM 675 O O . SER A 1 86 ? 8.748 -1.661 -2.159 1.00 78.88 86 SER A O 1
ATOM 677 N N . LEU A 1 87 ? 9.212 -3.809 -2.559 1.00 80.75 87 LEU A N 1
ATOM 678 C CA . LEU A 1 87 ? 10.658 -3.594 -2.704 1.00 80.75 87 LEU A CA 1
ATOM 679 C C . LEU A 1 87 ? 11.051 -2.963 -4.048 1.00 80.75 87 LEU A C 1
ATOM 681 O O . LEU A 1 87 ? 12.154 -2.437 -4.176 1.00 80.75 87 LEU A O 1
ATOM 685 N N . LYS A 1 88 ? 10.146 -2.942 -5.033 1.00 83.56 88 LYS A N 1
ATOM 686 C CA . LYS A 1 88 ? 10.394 -2.379 -6.373 1.00 83.56 88 LYS A CA 1
ATOM 687 C C . LYS A 1 88 ? 10.748 -0.890 -6.399 1.00 83.56 88 LYS A C 1
ATOM 689 O O . LYS A 1 88 ? 11.333 -0.418 -7.365 1.00 83.56 88 LYS A O 1
ATOM 694 N N . GLN A 1 89 ? 10.438 -0.151 -5.338 1.00 78.38 89 GLN A N 1
ATOM 695 C CA . GLN A 1 89 ? 10.857 1.245 -5.201 1.00 78.38 89 GLN A CA 1
ATOM 696 C C . GLN A 1 89 ? 12.384 1.404 -5.063 1.00 78.38 89 GLN A C 1
ATOM 698 O O . GLN A 1 89 ? 12.930 2.457 -5.393 1.00 78.38 89 GLN A O 1
ATOM 703 N N . TYR A 1 90 ? 13.089 0.355 -4.625 1.00 77.94 90 TYR A N 1
ATOM 704 C CA . TYR A 1 90 ? 14.525 0.384 -4.370 1.00 77.94 90 TYR A CA 1
ATOM 705 C C . TYR A 1 90 ? 15.328 -0.168 -5.553 1.00 77.94 90 TYR A C 1
ATOM 707 O O . TYR A 1 90 ? 15.038 -1.243 -6.081 1.00 77.94 90 TYR A O 1
ATOM 715 N N . ARG A 1 91 ? 16.407 0.534 -5.919 1.00 72.94 91 ARG A N 1
ATOM 716 C CA . ARG A 1 91 ? 17.310 0.170 -7.028 1.00 72.94 91 ARG A CA 1
ATOM 717 C C . ARG A 1 91 ? 17.894 -1.238 -6.894 1.00 72.94 91 ARG A C 1
ATOM 719 O O . ARG A 1 91 ? 17.968 -1.954 -7.882 1.00 72.94 91 ARG A O 1
ATOM 726 N N . LEU A 1 92 ? 18.229 -1.661 -5.671 1.00 68.81 92 LEU A N 1
ATOM 727 C CA . LEU A 1 92 ? 18.782 -2.992 -5.371 1.00 68.81 92 LEU A CA 1
ATOM 728 C C . LEU A 1 92 ? 17.894 -4.149 -5.874 1.00 68.81 92 LEU A C 1
ATOM 730 O O . LEU A 1 92 ? 18.365 -5.265 -6.088 1.00 68.81 92 LEU A O 1
ATOM 734 N N . TYR A 1 93 ? 16.599 -3.888 -6.060 1.00 74.75 93 TYR A N 1
ATOM 735 C CA . TYR A 1 93 ? 15.607 -4.873 -6.476 1.00 74.75 93 TYR A CA 1
ATOM 736 C C . TYR A 1 93 ? 15.217 -4.747 -7.955 1.00 74.75 93 TYR A C 1
ATOM 738 O O . TYR A 1 93 ? 14.344 -5.486 -8.417 1.00 74.75 93 TYR A O 1
ATOM 746 N N . HIS A 1 94 ? 15.861 -3.854 -8.711 1.00 79.31 94 HIS A N 1
ATOM 747 C CA . HIS A 1 94 ? 15.680 -3.744 -10.154 1.00 79.31 94 HIS A CA 1
ATOM 748 C C . HIS A 1 94 ? 16.674 -4.643 -10.886 1.00 79.31 94 HIS A C 1
ATOM 750 O O . HIS A 1 94 ? 17.882 -4.441 -10.813 1.00 79.31 94 HIS A O 1
ATOM 756 N N . ILE A 1 95 ? 16.150 -5.636 -11.606 1.00 78.25 95 ILE A N 1
ATOM 757 C CA . ILE A 1 95 ? 16.944 -6.456 -12.523 1.00 78.25 95 ILE A CA 1
ATOM 758 C C . ILE A 1 95 ? 16.583 -6.019 -13.947 1.00 78.25 95 ILE A C 1
ATOM 760 O O . ILE A 1 95 ? 15.462 -6.306 -14.382 1.00 78.25 95 ILE A O 1
ATOM 764 N N . PRO A 1 96 ? 17.476 -5.317 -14.669 1.00 73.69 96 PRO A N 1
ATOM 765 C CA . PRO A 1 96 ? 17.176 -4.822 -16.006 1.00 73.69 96 PRO A CA 1
ATOM 766 C C . PRO A 1 96 ? 16.916 -5.981 -16.975 1.00 73.69 96 PRO A C 1
ATOM 768 O O . PRO A 1 96 ? 17.555 -7.034 -16.913 1.00 73.69 96 PRO A O 1
ATOM 771 N N . THR A 1 97 ? 15.964 -5.792 -17.885 1.00 71.00 97 THR A N 1
ATOM 772 C CA . THR A 1 97 ? 15.671 -6.750 -18.960 1.00 71.00 97 THR A CA 1
ATOM 773 C C . THR A 1 97 ? 16.444 -6.390 -20.229 1.00 71.00 97 THR A C 1
ATOM 775 O O . THR A 1 97 ? 16.977 -5.288 -20.380 1.00 71.00 97 THR A O 1
ATOM 778 N N . ALA A 1 98 ? 16.458 -7.303 -21.204 1.00 64.25 98 ALA A N 1
ATOM 779 C CA . ALA A 1 98 ? 17.050 -7.048 -22.521 1.00 64.25 98 ALA A CA 1
ATOM 780 C C . ALA A 1 98 ? 16.425 -5.845 -23.259 1.00 64.25 98 ALA A C 1
ATOM 782 O O . ALA A 1 98 ? 17.001 -5.366 -24.229 1.00 64.25 98 ALA A O 1
ATOM 783 N N . VAL A 1 99 ? 15.257 -5.364 -22.818 1.00 63.62 99 VAL A N 1
ATOM 784 C CA . VAL A 1 99 ? 14.577 -4.196 -23.393 1.00 63.62 99 VAL A CA 1
ATOM 785 C C . VAL A 1 99 ? 15.093 -2.881 -22.799 1.00 63.62 99 VAL A C 1
ATOM 787 O O . VAL A 1 99 ? 15.102 -1.865 -23.483 1.00 63.62 99 VAL A O 1
ATOM 790 N N . THR A 1 100 ? 15.564 -2.886 -21.548 1.00 60.31 100 THR A N 1
ATOM 791 C CA . THR A 1 100 ? 16.102 -1.685 -20.883 1.00 60.31 100 THR A CA 1
ATOM 792 C C . THR A 1 100 ? 17.547 -1.362 -21.258 1.00 60.31 100 THR A C 1
ATOM 794 O O . THR A 1 100 ? 18.002 -0.250 -21.008 1.00 60.31 100 THR A O 1
ATOM 797 N N . VAL A 1 101 ? 18.277 -2.306 -21.857 1.00 57.56 101 VAL A N 1
ATOM 798 C CA . VAL A 1 101 ? 19.693 -2.132 -22.191 1.00 57.56 101 VAL A CA 1
ATOM 799 C C . VAL A 1 101 ? 19.857 -1.821 -23.680 1.00 57.56 101 VAL A C 1
ATOM 801 O O . VAL A 1 101 ? 19.684 -2.694 -24.533 1.00 57.56 101 VAL A O 1
ATOM 804 N N . ARG A 1 102 ? 20.224 -0.572 -24.008 1.00 50.59 102 ARG A N 1
ATOM 805 C CA . ARG A 1 102 ? 20.688 -0.209 -25.359 1.00 50.59 102 ARG A CA 1
ATOM 806 C C . ARG A 1 102 ? 21.989 -0.971 -25.644 1.00 50.59 102 ARG A C 1
ATOM 808 O O . ARG A 1 102 ? 22.967 -0.791 -24.930 1.00 50.59 102 ARG A O 1
ATOM 815 N N . GLY A 1 103 ? 21.981 -1.826 -26.670 1.00 50.25 103 GLY A N 1
ATOM 816 C CA . GLY A 1 103 ? 23.155 -2.602 -27.106 1.00 50.25 103 GLY A CA 1
ATOM 817 C C . GLY A 1 103 ? 22.984 -4.127 -27.117 1.00 50.25 103 GLY A C 1
ATOM 818 O O . GLY A 1 103 ? 23.941 -4.849 -27.375 1.00 50.25 103 GLY A O 1
ATOM 819 N N . GLY A 1 104 ? 21.783 -4.653 -26.852 1.00 54.03 104 GLY A N 1
ATOM 820 C CA . GLY A 1 104 ? 21.528 -6.093 -26.956 1.00 54.03 104 GLY A CA 1
ATOM 821 C C . GLY A 1 104 ? 22.225 -6.917 -25.862 1.00 54.03 104 GLY A C 1
ATOM 822 O O . GLY A 1 104 ? 22.372 -6.472 -24.725 1.00 54.03 104 GLY A O 1
ATOM 823 N N . ARG A 1 105 ? 22.615 -8.162 -26.177 1.00 54.22 105 ARG A N 1
ATOM 824 C CA . ARG A 1 105 ? 23.168 -9.117 -25.192 1.00 54.22 105 ARG A CA 1
ATOM 825 C C . ARG A 1 105 ? 24.524 -8.693 -24.614 1.00 54.22 105 ARG A C 1
ATOM 827 O O . ARG A 1 105 ? 24.807 -9.030 -23.468 1.00 54.22 105 ARG A O 1
ATOM 834 N N . GLU A 1 106 ? 25.336 -7.957 -25.365 1.00 54.97 106 GLU A N 1
ATOM 835 C CA . GLU A 1 106 ? 26.699 -7.583 -24.959 1.00 54.97 106 GLU A CA 1
ATOM 836 C C . GLU A 1 106 ? 26.709 -6.464 -23.914 1.00 54.97 106 GLU A C 1
ATOM 838 O O . GLU A 1 106 ? 27.367 -6.583 -22.881 1.00 54.97 106 GLU A O 1
ATOM 843 N N . ALA A 1 107 ? 25.893 -5.426 -24.108 1.00 55.62 107 ALA A N 1
ATOM 844 C CA . ALA A 1 107 ? 25.713 -4.371 -23.113 1.00 55.62 107 ALA A CA 1
ATOM 845 C C . ALA A 1 107 ? 25.076 -4.910 -21.814 1.00 55.62 107 ALA A C 1
ATOM 847 O O . ALA A 1 107 ? 25.445 -4.493 -20.716 1.00 55.62 107 ALA A O 1
ATOM 848 N N . LEU A 1 108 ? 24.181 -5.903 -21.921 1.00 57.09 108 LEU A N 1
ATOM 849 C CA . LEU A 1 108 ? 23.605 -6.591 -20.761 1.00 57.09 108 LEU A CA 1
ATOM 850 C C . LEU A 1 108 ? 24.690 -7.363 -19.990 1.00 57.09 108 LEU A C 1
ATOM 852 O O . LEU A 1 108 ? 24.760 -7.275 -18.766 1.00 57.09 108 LEU A O 1
ATOM 856 N N . GLN A 1 109 ? 25.574 -8.084 -20.690 1.00 63.31 109 GLN A N 1
ATOM 857 C CA . GLN A 1 109 ? 26.709 -8.774 -20.068 1.00 63.31 109 GLN A CA 1
ATOM 858 C C . GLN A 1 109 ? 27.683 -7.802 -19.390 1.00 63.31 109 GLN A C 1
ATOM 860 O O . GLN A 1 109 ? 28.154 -8.092 -18.289 1.00 63.31 109 GLN A O 1
ATOM 865 N N . ALA A 1 110 ? 27.959 -6.646 -19.998 1.00 61.41 110 ALA A N 1
ATOM 866 C CA . ALA A 1 110 ? 28.800 -5.611 -19.399 1.00 61.41 110 ALA A CA 1
ATOM 867 C C . ALA A 1 110 ? 28.193 -5.062 -18.094 1.00 61.41 110 ALA A C 1
ATOM 869 O O . ALA A 1 110 ? 28.900 -4.904 -17.098 1.00 61.41 110 ALA A O 1
ATOM 870 N N . GLN A 1 111 ? 26.873 -4.863 -18.055 1.00 59.78 111 GLN A N 1
ATOM 871 C CA . GLN A 1 111 ? 26.171 -4.424 -16.848 1.00 59.78 111 GLN A CA 1
ATOM 872 C C . GLN A 1 111 ? 26.119 -5.515 -15.763 1.00 59.78 111 GLN A C 1
ATOM 874 O O . GLN A 1 111 ? 26.301 -5.227 -14.584 1.00 59.78 111 GLN A O 1
ATOM 879 N N . PHE A 1 112 ? 25.947 -6.790 -16.129 1.00 61.47 112 PHE A N 1
ATOM 880 C CA . PHE A 1 112 ? 26.058 -7.895 -15.165 1.00 61.47 112 PHE A CA 1
ATOM 881 C C . PHE A 1 112 ? 27.455 -7.982 -14.546 1.00 61.47 112 PHE A C 1
ATOM 883 O O . PHE A 1 112 ? 27.580 -8.260 -13.353 1.00 61.47 112 PHE A O 1
ATOM 890 N N . ARG A 1 113 ? 28.506 -7.715 -15.332 1.00 66.81 113 ARG A N 1
ATOM 891 C CA . ARG A 1 113 ? 29.882 -7.648 -14.823 1.00 66.81 113 ARG A CA 1
ATOM 892 C C . ARG A 1 113 ? 30.060 -6.491 -13.840 1.00 66.81 113 ARG A C 1
ATOM 894 O O . ARG A 1 113 ? 30.625 -6.726 -12.777 1.00 66.81 113 ARG A O 1
ATOM 901 N N . SER A 1 114 ? 29.517 -5.304 -14.128 1.00 62.47 114 SER A N 1
ATOM 902 C CA . SER A 1 114 ? 29.607 -4.163 -13.205 1.00 62.47 114 SER A CA 1
ATOM 903 C C . SER A 1 114 ? 28.834 -4.395 -11.902 1.00 62.47 114 SER A C 1
ATOM 905 O O . SER A 1 114 ? 29.339 -4.071 -10.831 1.00 62.47 114 SER A O 1
ATOM 907 N N . ILE A 1 115 ? 27.659 -5.035 -11.957 1.00 54.53 115 ILE A N 1
ATOM 908 C CA . ILE A 1 115 ? 26.893 -5.425 -10.760 1.00 54.53 115 ILE A CA 1
ATOM 909 C C . ILE A 1 115 ? 27.651 -6.482 -9.944 1.00 54.53 115 ILE A C 1
ATOM 911 O O . ILE A 1 115 ? 27.713 -6.384 -8.720 1.00 54.53 115 ILE A O 1
ATOM 915 N N . ALA A 1 116 ? 28.251 -7.481 -10.598 1.00 60.78 116 ALA A N 1
ATOM 916 C CA . ALA A 1 116 ? 29.054 -8.499 -9.920 1.00 60.78 116 ALA A CA 1
ATOM 917 C C . ALA A 1 116 ? 30.313 -7.906 -9.264 1.00 60.78 116 ALA A C 1
ATOM 919 O O . ALA A 1 116 ? 30.742 -8.373 -8.209 1.00 60.78 116 ALA A O 1
ATOM 920 N N . GLU A 1 117 ? 30.899 -6.878 -9.873 1.00 66.81 117 GLU A N 1
ATOM 921 C CA . GLU A 1 117 ? 32.045 -6.155 -9.328 1.00 66.81 117 GLU A CA 1
ATOM 922 C C . GLU A 1 117 ? 31.645 -5.251 -8.153 1.00 66.81 117 GLU A C 1
ATOM 924 O O . GLU A 1 117 ? 32.305 -5.280 -7.116 1.00 66.81 117 GLU A O 1
ATOM 929 N N . LEU A 1 118 ? 30.514 -4.542 -8.251 1.00 54.66 118 LEU A N 1
ATOM 930 C CA . LEU A 1 118 ? 29.932 -3.786 -7.137 1.00 54.66 118 LEU A CA 1
ATOM 931 C C . LEU A 1 118 ? 29.602 -4.708 -5.952 1.00 54.66 118 LEU A C 1
ATOM 933 O O . LEU A 1 118 ? 29.900 -4.382 -4.808 1.00 54.66 118 LEU A O 1
ATOM 937 N N . GLY A 1 119 ? 29.036 -5.888 -6.225 1.00 45.41 119 GLY A N 1
ATOM 938 C CA . GLY A 1 119 ? 28.755 -6.906 -5.213 1.00 45.41 119 GLY A CA 1
ATOM 939 C C . GLY A 1 119 ? 30.018 -7.436 -4.533 1.00 45.41 119 GLY A C 1
ATOM 940 O O . GLY A 1 119 ? 29.999 -7.668 -3.327 1.00 45.41 119 GLY A O 1
ATOM 941 N N . ARG A 1 120 ? 31.129 -7.577 -5.269 1.00 63.16 120 ARG A N 1
ATOM 942 C CA . ARG A 1 120 ? 32.436 -7.917 -4.684 1.00 63.16 120 ARG A CA 1
ATOM 943 C C . ARG A 1 120 ? 32.969 -6.799 -3.790 1.00 63.16 120 ARG A C 1
ATOM 945 O O . ARG A 1 120 ? 33.351 -7.095 -2.665 1.00 63.16 120 ARG A O 1
ATOM 952 N N . ARG A 1 121 ? 32.910 -5.539 -4.237 1.00 57.56 121 ARG A N 1
ATOM 953 C CA . ARG A 1 121 ? 33.335 -4.380 -3.430 1.00 57.56 121 ARG A CA 1
ATOM 954 C C . ARG A 1 121 ? 32.523 -4.252 -2.145 1.00 57.56 121 ARG A C 1
ATOM 956 O O . ARG A 1 121 ? 33.101 -4.174 -1.073 1.00 57.56 121 ARG A O 1
ATOM 963 N N . LEU A 1 122 ? 31.198 -4.361 -2.232 1.00 46.88 122 LEU A N 1
ATOM 964 C CA . LEU A 1 122 ? 30.318 -4.340 -1.060 1.00 46.88 122 LEU A CA 1
ATOM 965 C C . LEU A 1 122 ? 30.533 -5.543 -0.130 1.00 46.88 122 LEU A C 1
ATOM 967 O O . LEU A 1 122 ? 30.346 -5.422 1.075 1.00 46.88 122 LEU A O 1
ATOM 971 N N . ALA A 1 123 ? 30.910 -6.710 -0.657 1.00 51.53 123 ALA A N 1
ATOM 972 C CA . ALA A 1 123 ? 31.249 -7.868 0.167 1.00 51.53 123 ALA A CA 1
ATOM 973 C C . ALA A 1 123 ? 32.599 -7.696 0.882 1.00 51.53 123 ALA A C 1
ATOM 975 O O . ALA A 1 123 ? 32.755 -8.176 2.003 1.00 51.53 123 ALA A O 1
ATOM 976 N N . GLU A 1 124 ? 33.565 -7.021 0.260 1.00 66.69 124 GLU A N 1
ATOM 977 C CA . GLU A 1 124 ? 34.846 -6.673 0.881 1.00 66.69 124 GLU A CA 1
ATOM 978 C C . GLU A 1 124 ? 34.681 -5.565 1.927 1.00 66.69 124 GLU A C 1
ATOM 980 O O . GLU A 1 124 ? 35.084 -5.761 3.071 1.00 66.69 124 GLU A O 1
ATOM 985 N N . GLU A 1 125 ? 33.985 -4.476 1.589 1.00 60.56 125 GLU A N 1
ATOM 986 C CA . GLU A 1 125 ? 33.622 -3.390 2.513 1.00 60.56 125 GLU A CA 1
ATOM 987 C C . GLU A 1 125 ? 32.723 -3.883 3.657 1.00 60.56 125 GLU A C 1
ATOM 989 O O . GLU A 1 125 ? 32.851 -3.468 4.806 1.00 60.56 125 GLU A O 1
ATOM 994 N N . GLY A 1 126 ? 31.819 -4.820 3.370 1.00 40.88 126 GLY A N 1
ATOM 995 C CA . GLY A 1 126 ? 30.978 -5.460 4.374 1.00 40.88 126 GLY A CA 1
ATOM 996 C C . GLY A 1 126 ? 31.777 -6.357 5.316 1.00 40.88 126 GLY A C 1
ATOM 997 O O . GLY A 1 126 ? 31.483 -6.391 6.507 1.00 40.88 126 GLY A O 1
ATOM 998 N N . LYS A 1 127 ? 32.808 -7.058 4.826 1.00 54.69 127 LYS A N 1
ATOM 999 C CA . LYS A 1 127 ? 33.711 -7.855 5.673 1.00 54.69 127 LYS A CA 1
ATOM 1000 C C . LYS A 1 127 ? 34.554 -6.969 6.583 1.00 54.69 127 LYS A C 1
ATOM 1002 O O . LYS A 1 127 ? 34.686 -7.300 7.761 1.00 54.69 127 LYS A O 1
ATOM 1007 N N . THR A 1 128 ? 35.081 -5.855 6.074 1.00 55.41 128 THR A N 1
ATOM 1008 C CA . THR A 1 128 ? 35.857 -4.904 6.882 1.00 55.41 128 THR A CA 1
ATOM 1009 C C . THR A 1 128 ? 34.969 -4.226 7.924 1.00 55.41 128 THR A C 1
ATOM 1011 O O . THR A 1 128 ? 35.254 -4.347 9.115 1.00 55.41 128 THR A O 1
ATOM 1014 N N . ALA A 1 129 ? 33.819 -3.674 7.527 1.00 48.72 129 ALA A N 1
ATOM 1015 C CA . ALA A 1 129 ? 32.866 -3.050 8.448 1.00 48.72 129 ALA A CA 1
ATOM 1016 C C . ALA A 1 129 ? 32.321 -4.037 9.496 1.00 48.72 129 ALA A C 1
ATOM 1018 O O . ALA A 1 129 ? 32.164 -3.689 10.668 1.00 48.72 129 ALA A O 1
ATOM 1019 N N . PHE A 1 130 ? 32.056 -5.292 9.114 1.00 42.47 130 PHE A N 1
ATOM 1020 C CA . PHE A 1 130 ? 31.625 -6.328 10.053 1.00 42.47 130 PHE A CA 1
ATOM 1021 C C . PHE A 1 130 ? 32.739 -6.693 11.036 1.00 42.47 130 PHE A C 1
ATOM 1023 O O . PHE A 1 130 ? 32.464 -6.810 12.226 1.00 42.47 130 PHE A O 1
ATOM 1030 N N . SER A 1 131 ? 33.993 -6.804 10.581 1.00 57.09 131 SER A N 1
ATOM 1031 C CA . SER A 1 131 ? 35.138 -7.082 11.457 1.00 57.09 131 SER A CA 1
ATOM 1032 C C . SER A 1 131 ? 35.410 -5.953 12.460 1.00 57.09 131 SER A C 1
ATOM 1034 O O . SER A 1 131 ? 35.616 -6.228 13.642 1.00 57.09 131 SER A O 1
ATOM 1036 N N . GLU A 1 132 ? 35.281 -4.693 12.038 1.00 58.41 132 GLU A N 1
ATOM 1037 C CA . GLU A 1 132 ? 35.376 -3.515 12.910 1.00 58.41 132 GLU A CA 1
ATOM 1038 C C . GLU A 1 132 ? 34.214 -3.458 13.911 1.00 58.41 132 GLU A C 1
ATOM 1040 O O . GLU A 1 132 ? 34.397 -3.145 15.089 1.00 58.41 132 GLU A O 1
ATOM 1045 N N . THR A 1 133 ? 33.007 -3.835 13.477 1.00 50.06 133 THR A N 1
ATOM 1046 C CA . THR A 1 133 ? 31.821 -3.884 14.344 1.00 50.06 133 THR A CA 1
ATOM 1047 C C . THR A 1 133 ? 31.927 -4.999 15.385 1.00 50.06 133 THR A C 1
ATOM 1049 O O . THR A 1 133 ? 31.499 -4.808 16.522 1.00 50.06 133 THR A O 1
ATOM 1052 N N . LEU A 1 134 ? 32.514 -6.145 15.027 1.00 50.53 134 LEU A N 1
ATOM 1053 C CA . LEU A 1 134 ? 32.706 -7.297 15.912 1.00 50.53 134 LEU A CA 1
ATOM 1054 C C . LEU A 1 134 ? 33.793 -7.016 16.961 1.00 50.53 134 LEU A C 1
ATOM 1056 O O . LEU A 1 134 ? 33.601 -7.330 18.135 1.00 50.53 134 LEU A O 1
ATOM 1060 N N . GLN A 1 135 ? 34.872 -6.328 16.575 1.00 58.59 135 GLN A N 1
ATOM 1061 C CA . GLN A 1 135 ? 35.890 -5.827 17.508 1.00 58.59 135 GLN A CA 1
ATOM 1062 C C . GLN A 1 135 ? 35.341 -4.718 18.423 1.00 58.59 135 GLN A C 1
ATOM 1064 O O . GLN A 1 135 ? 35.594 -4.728 19.627 1.00 58.59 135 GLN A O 1
ATOM 1069 N N . GLY A 1 136 ? 34.512 -3.810 17.895 1.00 53.31 136 GLY A N 1
ATOM 1070 C CA . GLY A 1 136 ? 33.845 -2.770 18.685 1.00 53.31 136 GLY A CA 1
ATOM 1071 C C . GLY A 1 136 ? 32.785 -3.305 19.660 1.00 53.31 136 GLY A C 1
ATOM 1072 O O . GLY A 1 136 ? 32.625 -2.755 20.750 1.00 53.31 136 GLY A O 1
ATOM 1073 N N . LEU A 1 137 ? 32.087 -4.390 19.301 1.00 47.78 137 LEU A N 1
ATOM 1074 C CA . LEU A 1 137 ? 31.134 -5.098 20.170 1.00 47.78 137 LEU A CA 1
ATOM 1075 C C . LEU A 1 137 ? 31.839 -5.911 21.262 1.00 47.78 137 LEU A C 1
ATOM 1077 O O . LEU A 1 137 ? 31.363 -5.929 22.394 1.00 47.78 137 LEU A O 1
ATOM 1081 N N . ALA A 1 138 ? 32.983 -6.529 20.954 1.00 54.12 138 ALA A N 1
ATOM 1082 C CA . ALA A 1 138 ? 33.803 -7.227 21.944 1.00 54.12 138 ALA A CA 1
ATOM 1083 C C . ALA A 1 138 ? 34.409 -6.265 22.986 1.00 54.12 138 ALA A C 1
ATOM 1085 O O . ALA A 1 138 ? 34.558 -6.633 24.148 1.00 54.12 138 ALA A O 1
ATOM 1086 N N . ALA A 1 139 ? 34.708 -5.021 22.597 1.00 52.66 139 ALA A N 1
ATOM 1087 C CA . ALA A 1 139 ? 35.289 -4.010 23.482 1.00 52.66 139 ALA A CA 1
ATOM 1088 C C . ALA A 1 139 ? 34.267 -3.265 24.368 1.00 52.66 139 ALA A C 1
ATOM 1090 O O . ALA A 1 139 ? 34.653 -2.652 25.364 1.00 52.66 139 ALA A O 1
ATOM 1091 N N . ARG A 1 140 ? 32.969 -3.271 24.031 1.00 49.81 140 ARG A N 1
ATOM 1092 C CA . ARG A 1 140 ? 31.928 -2.537 24.777 1.00 49.81 140 ARG A CA 1
ATOM 1093 C C . ARG A 1 140 ? 30.618 -3.323 24.832 1.00 49.81 140 ARG A C 1
ATOM 1095 O O . ARG A 1 140 ? 29.739 -3.153 23.991 1.00 49.81 140 ARG A O 1
ATOM 1102 N N . GLY A 1 141 ? 30.451 -4.123 25.884 1.00 55.56 141 GLY A N 1
ATOM 1103 C CA . GLY A 1 141 ? 29.165 -4.719 26.259 1.00 55.56 141 GLY A CA 1
ATOM 1104 C C . GLY A 1 141 ? 28.159 -3.662 26.732 1.00 55.56 141 GLY A C 1
ATOM 1105 O O . GLY A 1 141 ? 28.006 -3.450 27.930 1.00 55.56 141 GLY A O 1
ATOM 1106 N N . GLY A 1 142 ? 27.490 -2.967 25.802 1.00 44.91 142 GLY A N 1
ATOM 1107 C CA . GLY A 1 142 ? 26.667 -1.796 26.123 1.00 44.91 142 GLY A CA 1
ATOM 1108 C C . GLY A 1 142 ? 25.347 -1.663 25.354 1.00 44.91 142 GLY A C 1
ATOM 1109 O O . GLY A 1 142 ? 25.329 -1.228 24.207 1.00 44.91 142 GLY A O 1
ATOM 1110 N N . SER A 1 143 ? 24.255 -1.919 26.086 1.00 54.00 143 SER A N 1
ATOM 1111 C CA . SER A 1 143 ? 22.890 -1.364 25.991 1.00 54.00 143 SER A CA 1
ATOM 1112 C C . SER A 1 143 ? 22.127 -1.418 24.654 1.00 54.00 143 SER A C 1
ATOM 1114 O O . SER A 1 143 ? 22.517 -0.838 23.642 1.00 54.00 143 SER A O 1
ATOM 1116 N N . ILE A 1 144 ? 20.918 -1.989 24.736 1.00 49.41 144 ILE A N 1
ATOM 1117 C CA . ILE A 1 144 ? 19.819 -2.001 23.749 1.00 49.41 144 ILE A CA 1
ATOM 1118 C C . ILE A 1 144 ? 19.575 -0.623 23.099 1.00 49.41 144 ILE A C 1
ATOM 1120 O O . ILE A 1 144 ? 19.185 -0.550 21.936 1.00 49.41 144 ILE A O 1
ATOM 1124 N N . ALA A 1 145 ? 19.879 0.480 23.789 1.00 42.38 145 ALA A N 1
ATOM 1125 C CA . ALA A 1 145 ? 19.774 1.831 23.240 1.00 42.38 145 ALA A CA 1
ATOM 1126 C C . ALA A 1 145 ? 20.701 2.082 22.031 1.00 42.38 145 ALA A C 1
ATOM 1128 O O . ALA A 1 145 ? 20.338 2.834 21.130 1.00 42.38 145 ALA A O 1
ATOM 1129 N N . SER A 1 146 ? 21.875 1.442 21.966 1.00 51.78 146 SER A N 1
ATOM 1130 C CA . SER A 1 146 ? 22.791 1.554 20.820 1.00 51.78 146 SER A CA 1
ATOM 1131 C C . SER A 1 146 ? 22.319 0.727 19.617 1.00 51.78 146 SER A C 1
ATOM 1133 O O . SER A 1 146 ? 22.475 1.163 18.476 1.00 51.78 146 SER A O 1
ATOM 1135 N N . PHE A 1 147 ? 21.660 -0.410 19.870 1.00 48.88 147 PHE A N 1
ATOM 1136 C CA . PHE A 1 147 ? 20.979 -1.211 18.852 1.00 48.88 147 PHE A CA 1
ATOM 1137 C C . PHE A 1 147 ? 19.792 -0.446 18.261 1.00 48.88 147 PHE A C 1
ATOM 1139 O O . PHE A 1 147 ? 19.709 -0.321 17.046 1.00 48.88 147 PHE A O 1
ATOM 1146 N N . VAL A 1 148 ? 18.947 0.166 19.100 1.00 45.22 148 VAL A N 1
ATOM 1147 C CA . VAL A 1 148 ? 17.846 1.041 18.656 1.00 45.22 148 VAL A CA 1
ATOM 1148 C C . VAL A 1 148 ? 18.378 2.247 17.876 1.00 45.22 148 VAL A C 1
ATOM 1150 O O . VAL A 1 148 ? 17.824 2.589 16.838 1.00 45.22 148 VAL A O 1
ATOM 1153 N N . ARG A 1 149 ? 19.493 2.856 18.300 1.00 45.75 149 ARG A N 1
ATOM 1154 C CA . ARG A 1 149 ? 20.131 3.969 17.574 1.00 45.75 149 ARG A CA 1
ATOM 1155 C C . ARG A 1 149 ? 20.727 3.543 16.229 1.00 45.75 149 ARG A C 1
ATOM 1157 O O . ARG A 1 149 ? 20.665 4.313 15.280 1.00 45.75 149 ARG A O 1
ATOM 1164 N N . ARG A 1 150 ? 21.259 2.320 16.112 1.00 50.69 150 ARG A N 1
ATOM 1165 C CA . ARG A 1 150 ? 21.668 1.741 14.818 1.00 50.69 150 ARG A CA 1
ATOM 1166 C C . ARG A 1 150 ? 20.474 1.390 13.939 1.00 50.69 150 ARG A C 1
ATOM 1168 O O . ARG A 1 150 ? 20.535 1.647 12.750 1.00 50.69 150 ARG A O 1
ATOM 1175 N N . LEU A 1 151 ? 19.383 0.890 14.513 1.00 44.56 151 LEU A N 1
ATOM 1176 C CA . LEU A 1 151 ? 18.136 0.618 13.792 1.00 44.56 151 LEU A CA 1
ATOM 1177 C C . LEU A 1 151 ? 17.503 1.918 13.266 1.00 44.56 151 LEU A C 1
ATOM 1179 O O . LEU A 1 151 ? 16.992 1.937 12.155 1.00 44.56 151 LEU A O 1
ATOM 1183 N N . LEU A 1 152 ? 17.619 3.013 14.029 1.00 43.56 152 LEU A N 1
ATOM 1184 C CA . LEU A 1 152 ? 17.280 4.376 13.609 1.00 43.56 152 LEU A CA 1
ATOM 1185 C C . LEU A 1 152 ? 18.260 4.943 12.562 1.00 43.56 152 LEU A C 1
ATOM 1187 O O . LEU A 1 152 ? 17.824 5.701 11.709 1.00 43.56 152 LEU A O 1
ATOM 1191 N N . ASN A 1 153 ? 19.546 4.569 12.580 1.00 45.56 153 ASN A N 1
ATOM 1192 C CA . ASN A 1 153 ? 20.515 4.942 11.533 1.00 45.56 153 ASN A CA 1
ATOM 1193 C C . ASN A 1 153 ? 20.389 4.088 10.252 1.00 45.56 153 ASN A C 1
ATOM 1195 O O . ASN A 1 153 ? 20.812 4.537 9.193 1.00 45.56 153 ASN A O 1
ATOM 1199 N N . ASP A 1 154 ? 19.799 2.891 10.337 1.00 47.28 154 ASP A N 1
ATOM 1200 C CA . ASP A 1 154 ? 19.351 2.077 9.195 1.00 47.28 154 ASP A CA 1
ATOM 1201 C C . ASP A 1 154 ? 18.003 2.577 8.631 1.00 47.28 154 ASP A C 1
ATOM 1203 O O . ASP A 1 154 ? 17.587 2.154 7.546 1.00 47.28 154 ASP A O 1
ATOM 1207 N N . ILE A 1 155 ? 17.307 3.483 9.340 1.00 45.72 155 ILE A N 1
ATOM 1208 C CA . ILE A 1 155 ? 16.275 4.302 8.707 1.00 45.72 155 ILE A CA 1
ATOM 1209 C C . ILE A 1 155 ? 17.019 5.246 7.788 1.00 45.72 155 ILE A C 1
ATOM 1211 O O . ILE A 1 155 ? 17.691 6.179 8.220 1.00 45.72 155 ILE A O 1
ATOM 1215 N N . ASP A 1 156 ? 16.875 4.979 6.503 1.00 45.22 156 ASP A N 1
ATOM 1216 C CA . ASP A 1 156 ? 17.517 5.696 5.422 1.00 45.22 156 ASP A CA 1
ATOM 1217 C C . ASP A 1 156 ? 16.919 7.107 5.233 1.00 45.22 156 ASP A C 1
ATOM 1219 O O . ASP A 1 156 ? 16.520 7.486 4.138 1.00 45.22 156 ASP A O 1
ATOM 1223 N N . PHE A 1 157 ? 16.792 7.885 6.317 1.00 41.53 157 PHE A N 1
ATOM 1224 C CA . PHE A 1 157 ? 16.217 9.234 6.339 1.00 41.53 157 PHE A CA 1
ATOM 1225 C C . PHE A 1 157 ? 17.044 10.215 5.496 1.00 41.53 157 PHE A C 1
ATOM 1227 O O . PHE A 1 157 ? 16.523 11.233 5.055 1.00 41.53 157 PHE A O 1
ATOM 1234 N N . LEU A 1 158 ? 18.318 9.900 5.237 1.00 37.41 158 LEU A N 1
ATOM 1235 C CA . LEU A 1 158 ? 19.215 10.691 4.392 1.00 37.41 158 LEU A CA 1
ATOM 1236 C C . LEU A 1 158 ? 19.202 10.251 2.913 1.00 37.41 158 LEU A C 1
ATOM 1238 O O . LEU A 1 158 ? 19.355 11.120 2.055 1.00 37.41 158 LEU A O 1
ATOM 1242 N N . ASN A 1 159 ? 18.875 8.992 2.570 1.00 45.94 159 ASN A N 1
ATOM 1243 C CA . ASN A 1 159 ? 18.452 8.649 1.197 1.00 45.94 159 ASN A CA 1
ATOM 1244 C C . ASN A 1 159 ? 16.936 8.794 0.963 1.00 45.94 159 ASN A C 1
ATOM 1246 O O . ASN A 1 159 ? 16.468 8.508 -0.138 1.00 45.94 159 ASN A O 1
ATOM 1250 N N . VAL A 1 160 ? 16.156 9.322 1.922 1.00 42.09 160 VAL A N 1
ATOM 1251 C CA . VAL A 1 160 ? 14.786 9.824 1.653 1.00 42.09 160 VAL A CA 1
ATOM 1252 C C . VAL A 1 160 ? 14.803 10.860 0.521 1.00 42.09 160 VAL A C 1
ATOM 1254 O O . VAL A 1 160 ? 13.803 10.997 -0.184 1.00 42.09 160 VAL A O 1
ATOM 1257 N N . PHE A 1 161 ? 15.946 11.526 0.301 1.00 40.38 161 PHE A N 1
ATOM 1258 C CA . PHE A 1 161 ? 16.155 12.488 -0.784 1.00 40.38 161 PHE A CA 1
ATOM 1259 C C . PHE A 1 161 ? 17.373 12.221 -1.681 1.00 40.38 161 PHE A C 1
ATOM 1261 O O . PHE A 1 161 ? 17.478 12.858 -2.729 1.00 40.38 161 PHE A O 1
ATOM 1268 N N . SER A 1 162 ? 18.271 11.292 -1.332 1.00 37.94 162 SER A N 1
ATOM 1269 C CA . SER A 1 162 ? 19.406 10.930 -2.194 1.00 37.94 162 SER A CA 1
ATOM 1270 C C . SER A 1 162 ? 18.934 9.948 -3.281 1.00 37.94 162 SER A C 1
ATOM 1272 O O . SER A 1 162 ? 18.957 8.722 -3.179 1.00 37.94 162 SER A O 1
ATOM 1274 N N . PHE A 1 163 ? 18.367 10.530 -4.334 1.00 44.41 163 PHE A N 1
ATOM 1275 C CA . PHE A 1 163 ? 17.991 9.818 -5.547 1.00 44.41 163 PHE A CA 1
ATOM 1276 C C . PHE A 1 163 ? 19.114 10.017 -6.566 1.00 44.41 163 PHE A C 1
ATOM 1278 O O . PHE A 1 163 ? 19.290 11.108 -7.096 1.00 44.41 163 PHE A O 1
ATOM 1285 N N . ASP A 1 164 ? 19.900 8.967 -6.803 1.00 41.53 164 ASP A N 1
ATOM 1286 C CA . ASP A 1 164 ? 21.017 8.965 -7.754 1.00 41.53 164 ASP A CA 1
ATOM 1287 C C . ASP A 1 164 ? 20.491 9.158 -9.194 1.00 41.53 164 ASP A C 1
ATOM 1289 O O . ASP A 1 164 ? 19.911 8.251 -9.798 1.00 41.53 164 ASP A O 1
ATOM 1293 N N . GLU A 1 165 ? 20.662 10.366 -9.741 1.00 44.03 165 GLU A N 1
ATOM 1294 C CA . GLU A 1 165 ? 20.189 10.796 -11.070 1.00 44.03 165 GLU A CA 1
ATOM 1295 C C . GLU A 1 165 ? 20.855 10.042 -12.239 1.00 44.03 165 GLU A C 1
ATOM 1297 O O . GLU A 1 165 ? 20.431 10.144 -13.390 1.00 44.03 165 GLU A O 1
ATOM 1302 N N . LYS A 1 166 ? 21.886 9.233 -11.985 1.00 43.75 166 LYS A N 1
ATOM 1303 C CA . LYS A 1 166 ? 22.678 8.590 -13.047 1.00 43.75 166 LYS A CA 1
ATOM 1304 C C . LYS A 1 166 ? 21.952 7.455 -13.787 1.00 43.75 166 LYS A C 1
ATOM 1306 O O . LYS A 1 166 ? 22.425 7.018 -14.831 1.00 43.75 166 LYS A O 1
ATOM 1311 N N . ASP A 1 167 ? 20.773 7.036 -13.323 1.00 45.22 167 ASP A N 1
ATOM 1312 C CA . ASP A 1 167 ? 19.913 6.044 -13.997 1.00 45.22 167 ASP A CA 1
ATOM 1313 C C . ASP A 1 167 ? 19.024 6.658 -15.113 1.00 45.22 167 ASP A C 1
ATOM 1315 O O . ASP A 1 167 ? 18.165 5.988 -15.695 1.00 45.22 167 ASP A O 1
ATOM 1319 N N . LEU A 1 168 ? 19.221 7.937 -15.462 1.00 48.44 168 LEU A N 1
ATOM 1320 C CA . LEU A 1 168 ? 18.397 8.665 -16.435 1.00 48.44 168 LEU A CA 1
ATOM 1321 C C . LEU A 1 168 ? 18.475 8.152 -17.893 1.00 48.44 168 LEU A C 1
ATOM 1323 O O . LEU A 1 168 ? 17.693 8.627 -18.715 1.00 48.44 168 LEU A O 1
ATOM 1327 N N . ALA A 1 169 ? 19.299 7.146 -18.203 1.00 49.06 169 ALA A N 1
ATOM 1328 C CA . ALA A 1 169 ? 19.568 6.642 -19.557 1.00 49.06 169 ALA A CA 1
ATOM 1329 C C . ALA A 1 169 ? 18.468 5.758 -20.199 1.00 49.06 169 ALA A C 1
ATOM 1331 O O . ALA A 1 169 ? 18.689 5.176 -21.262 1.00 49.06 169 ALA A O 1
ATOM 1332 N N . VAL A 1 170 ? 17.284 5.638 -19.588 1.00 57.03 170 VAL A N 1
ATOM 1333 C CA . VAL A 1 170 ? 16.129 4.970 -20.217 1.00 57.03 170 VAL A CA 1
ATOM 1334 C C . VAL A 1 170 ? 15.521 5.889 -21.280 1.00 57.03 170 VAL A C 1
ATOM 1336 O O . VAL A 1 170 ? 15.273 7.064 -21.010 1.00 57.03 170 VAL A O 1
ATOM 1339 N N . ASP A 1 171 ? 15.264 5.347 -22.476 1.00 64.62 171 ASP A N 1
ATOM 1340 C CA . ASP A 1 171 ? 14.730 6.094 -23.620 1.00 64.62 171 ASP A CA 1
ATOM 1341 C C . ASP A 1 171 ? 13.458 6.882 -23.243 1.00 64.62 171 ASP A C 1
ATOM 1343 O O . ASP A 1 171 ? 12.547 6.367 -22.584 1.00 64.62 171 ASP A O 1
ATOM 1347 N N . LYS A 1 172 ? 13.384 8.154 -23.652 1.00 71.25 172 LYS A N 1
ATOM 1348 C CA . LYS A 1 172 ? 12.264 9.054 -23.323 1.00 71.25 172 LYS A CA 1
ATOM 1349 C C . LYS A 1 172 ? 10.939 8.500 -23.857 1.00 71.25 172 LYS A C 1
ATOM 1351 O O . LYS A 1 172 ? 9.899 8.652 -23.213 1.00 71.25 172 LYS A O 1
ATOM 1356 N N . SER A 1 173 ? 10.990 7.819 -25.004 1.00 72.38 173 SER A N 1
ATOM 1357 C CA . SER A 1 173 ? 9.856 7.108 -25.604 1.00 72.38 173 SER A CA 1
ATOM 1358 C C . SER A 1 173 ? 9.334 6.000 -24.684 1.00 72.38 173 SER A C 1
ATOM 1360 O O . SER A 1 173 ? 8.143 5.969 -24.371 1.00 72.38 173 SER A O 1
ATOM 1362 N N . LEU A 1 174 ? 10.224 5.168 -24.142 1.00 77.19 174 LEU A N 1
ATOM 1363 C CA . LEU A 1 174 ? 9.877 4.091 -23.219 1.00 77.19 174 LEU A CA 1
ATOM 1364 C C . LEU A 1 174 ? 9.201 4.621 -21.951 1.00 77.19 174 LEU A C 1
ATOM 1366 O O . LEU A 1 174 ? 8.136 4.131 -21.570 1.00 77.19 174 LEU A O 1
ATOM 1370 N N . ARG A 1 175 ? 9.751 5.670 -21.330 1.00 80.94 175 ARG A N 1
ATOM 1371 C CA . ARG A 1 175 ? 9.122 6.263 -20.138 1.00 80.94 175 ARG A CA 1
ATOM 1372 C C . ARG A 1 175 ? 7.711 6.771 -20.416 1.00 80.94 175 ARG A C 1
ATOM 1374 O O . ARG A 1 175 ? 6.821 6.531 -19.606 1.00 80.94 175 ARG A O 1
ATOM 1381 N N . SER A 1 176 ? 7.474 7.413 -21.563 1.00 81.62 176 SER A N 1
ATOM 1382 C CA . SER A 1 176 ? 6.131 7.904 -21.908 1.00 81.62 176 SER A CA 1
ATOM 1383 C C . SER A 1 176 ? 5.086 6.787 -22.024 1.00 81.62 176 SER A C 1
ATOM 1385 O O . SER A 1 176 ? 3.963 6.956 -21.546 1.00 81.62 176 SER A O 1
ATOM 1387 N N . VAL A 1 177 ? 5.460 5.624 -22.571 1.00 84.88 177 VAL A N 1
ATOM 1388 C CA . VAL A 1 177 ? 4.574 4.450 -22.637 1.00 84.88 177 VAL A CA 1
ATOM 1389 C C . VAL A 1 177 ? 4.274 3.923 -21.233 1.00 84.88 177 VAL A C 1
ATOM 1391 O O . VAL A 1 177 ? 3.110 3.694 -20.904 1.00 84.88 177 VAL A O 1
ATOM 1394 N N . LEU A 1 178 ? 5.299 3.797 -20.382 1.00 86.62 178 LEU A N 1
ATOM 1395 C CA . LEU A 1 178 ? 5.134 3.320 -19.007 1.00 86.62 178 LEU A CA 1
ATOM 1396 C C . LEU A 1 178 ? 4.246 4.251 -18.170 1.00 86.62 178 LEU A C 1
ATOM 1398 O O . LEU A 1 178 ? 3.379 3.764 -17.448 1.00 86.62 178 LEU A O 1
ATOM 1402 N N . TYR A 1 179 ? 4.398 5.575 -18.291 1.00 87.38 179 TYR A N 1
ATOM 1403 C CA . TYR A 1 179 ? 3.513 6.526 -17.607 1.00 87.38 179 TYR A CA 1
ATOM 1404 C C . TYR A 1 179 ? 2.067 6.407 -18.077 1.00 87.38 179 TYR A C 1
ATOM 1406 O O . TYR A 1 179 ? 1.159 6.429 -17.253 1.00 87.38 179 TYR A O 1
ATOM 1414 N N . ARG A 1 180 ? 1.835 6.251 -19.384 1.00 86.88 180 ARG A N 1
ATOM 1415 C CA . ARG A 1 180 ? 0.480 6.116 -19.929 1.00 86.88 180 ARG A CA 1
ATOM 1416 C C . ARG A 1 180 ? -0.217 4.860 -19.410 1.00 86.88 180 ARG A C 1
ATOM 1418 O O . ARG A 1 180 ? -1.366 4.941 -18.975 1.00 86.88 180 ARG A O 1
ATOM 1425 N N . ASP A 1 181 ? 0.478 3.723 -19.431 1.00 85.62 181 ASP A N 1
ATOM 1426 C CA . ASP A 1 181 ? -0.040 2.462 -18.888 1.00 85.62 181 ASP A CA 1
ATOM 1427 C C . ASP A 1 181 ? -0.333 2.609 -17.388 1.00 85.62 181 ASP A C 1
ATOM 1429 O O . ASP A 1 181 ? -1.417 2.259 -16.925 1.00 85.62 181 ASP A O 1
ATOM 1433 N N . ARG A 1 182 ? 0.588 3.236 -16.648 1.00 87.19 182 ARG A N 1
ATOM 1434 C CA . ARG A 1 182 ? 0.430 3.545 -15.225 1.00 87.19 182 ARG A CA 1
ATOM 1435 C C . ARG A 1 182 ? -0.819 4.371 -14.932 1.00 87.19 182 ARG A C 1
ATOM 1437 O O . ARG A 1 182 ? -1.644 3.980 -14.112 1.00 87.19 182 ARG A O 1
ATOM 1444 N N . THR A 1 183 ? -0.991 5.501 -15.608 1.00 87.38 183 THR A N 1
ATOM 1445 C CA . THR A 1 183 ? -2.154 6.376 -15.413 1.00 87.38 183 THR A CA 1
ATOM 1446 C C . THR A 1 183 ? -3.457 5.637 -15.713 1.00 87.38 183 THR A C 1
ATOM 1448 O O . THR A 1 183 ? -4.428 5.785 -14.973 1.00 87.38 183 THR A O 1
ATOM 1451 N N . ARG A 1 184 ? -3.475 4.788 -16.747 1.00 87.19 184 ARG A N 1
ATOM 1452 C CA . ARG A 1 184 ? -4.645 3.977 -17.102 1.00 87.19 184 ARG A CA 1
ATOM 1453 C C . ARG A 1 184 ? -5.010 2.952 -16.026 1.00 87.19 184 ARG A C 1
ATOM 1455 O O . ARG A 1 184 ? -6.193 2.678 -15.850 1.00 87.19 184 ARG A O 1
ATOM 1462 N N . GLU A 1 185 ? -4.025 2.396 -15.325 1.00 87.19 185 GLU A N 1
ATOM 1463 C CA . GLU A 1 185 ? -4.249 1.448 -14.227 1.00 87.19 185 GLU A CA 1
ATOM 1464 C C . GLU A 1 185 ? -4.651 2.160 -12.920 1.00 87.19 185 GLU A C 1
ATOM 1466 O O . GLU A 1 185 ? -5.555 1.699 -12.224 1.00 87.19 185 GLU A O 1
ATOM 1471 N N . ILE A 1 186 ? -4.018 3.293 -12.595 1.00 89.75 186 ILE A N 1
ATOM 1472 C CA . ILE A 1 186 ? -4.185 3.986 -11.308 1.00 89.75 186 ILE A CA 1
ATOM 1473 C C . ILE A 1 186 ? -5.460 4.837 -11.245 1.00 89.75 186 ILE A C 1
ATOM 1475 O O . ILE A 1 186 ? -6.161 4.809 -10.232 1.00 89.75 186 ILE A O 1
ATOM 1479 N N . VAL A 1 187 ? -5.784 5.596 -12.298 1.00 91.00 187 VAL A N 1
ATOM 1480 C CA . VAL A 1 187 ? -6.904 6.559 -12.268 1.00 91.00 187 VAL A CA 1
ATOM 1481 C C . VAL A 1 187 ? -8.244 5.897 -11.920 1.00 91.00 187 VAL A C 1
ATOM 1483 O O . VAL A 1 187 ? -8.922 6.405 -11.025 1.00 91.00 187 VAL A O 1
ATOM 1486 N N . PRO A 1 188 ? -8.629 4.750 -12.518 1.00 91.25 188 PRO A N 1
ATOM 1487 C CA . PRO A 1 188 ? -9.865 4.068 -12.144 1.00 91.25 188 PRO A CA 1
ATOM 1488 C C . PRO A 1 188 ? -9.902 3.655 -10.669 1.00 91.25 188 PRO A C 1
ATOM 1490 O O . PRO A 1 188 ? -10.964 3.689 -10.054 1.00 91.25 188 PRO A O 1
ATOM 1493 N N . VAL A 1 189 ? -8.754 3.293 -10.084 1.00 91.81 189 VAL A N 1
ATOM 1494 C CA . VAL A 1 189 ? -8.659 2.918 -8.668 1.00 91.81 189 VAL A CA 1
ATOM 1495 C C . VAL A 1 189 ? -8.841 4.132 -7.766 1.00 91.81 189 VAL A C 1
ATOM 1497 O O . VAL A 1 189 ? -9.585 4.031 -6.797 1.00 91.81 189 VAL A O 1
ATOM 1500 N N . ILE A 1 190 ? -8.218 5.274 -8.084 1.00 92.31 190 ILE A N 1
ATOM 1501 C CA . ILE A 1 190 ? -8.422 6.524 -7.332 1.00 92.31 190 ILE A CA 1
ATOM 1502 C C . ILE A 1 190 ? -9.903 6.895 -7.342 1.00 92.31 190 ILE A C 1
ATOM 1504 O O . ILE A 1 190 ? -10.484 7.123 -6.285 1.00 92.31 190 ILE A O 1
ATOM 1508 N N . VAL A 1 191 ? -10.519 6.925 -8.528 1.00 94.44 191 VAL A N 1
ATOM 1509 C CA . VAL A 1 191 ? -11.933 7.289 -8.683 1.00 94.44 191 VAL A CA 1
ATOM 1510 C C . VAL A 1 191 ? -12.818 6.327 -7.897 1.00 94.44 191 VAL A C 1
ATOM 1512 O O . VAL A 1 191 ? -13.645 6.769 -7.105 1.00 94.44 191 VAL A O 1
ATOM 1515 N N . PHE A 1 192 ? -12.607 5.017 -8.049 1.00 93.75 192 PHE A N 1
ATOM 1516 C CA . PHE A 1 192 ? -13.343 4.007 -7.294 1.00 93.75 192 PHE A CA 1
ATOM 1517 C C . PHE A 1 192 ? -13.178 4.189 -5.780 1.00 93.75 192 PHE A C 1
ATOM 1519 O O . PHE A 1 192 ? -14.166 4.162 -5.054 1.00 93.75 192 PHE A O 1
ATOM 1526 N N . TRP A 1 193 ? -11.952 4.413 -5.304 1.00 94.56 193 TRP A N 1
ATOM 1527 C CA . TRP A 1 193 ? -11.657 4.582 -3.884 1.00 94.56 193 TRP A CA 1
ATOM 1528 C C . TRP A 1 193 ? -12.326 5.825 -3.296 1.00 94.56 193 TRP A C 1
ATOM 1530 O O . TRP A 1 193 ? -12.957 5.746 -2.241 1.00 94.56 193 TRP A O 1
ATOM 1540 N N . VAL A 1 194 ? -12.226 6.962 -3.988 1.00 94.75 194 VAL A N 1
ATOM 1541 C CA . VAL A 1 194 ? -12.850 8.221 -3.565 1.00 94.75 194 VAL A CA 1
ATOM 1542 C C . VAL A 1 194 ? -14.368 8.078 -3.534 1.00 94.75 194 VAL A C 1
ATOM 1544 O O . VAL A 1 194 ? -14.981 8.431 -2.531 1.00 94.75 194 VAL A O 1
ATOM 1547 N N . LEU A 1 195 ? -14.976 7.505 -4.577 1.00 95.62 195 LEU A N 1
ATOM 1548 C CA . LEU A 1 195 ? -16.424 7.292 -4.628 1.00 95.62 195 LEU A CA 1
ATOM 1549 C C . LEU A 1 195 ? -16.903 6.312 -3.553 1.00 95.62 195 LEU A C 1
ATOM 1551 O O . LEU A 1 195 ? -17.912 6.578 -2.908 1.00 95.62 195 LEU A O 1
ATOM 1555 N N . LEU A 1 196 ? -16.174 5.216 -3.319 1.00 94.25 196 LEU A N 1
ATOM 1556 C CA . LEU A 1 196 ? -16.512 4.234 -2.288 1.00 94.25 196 LEU A CA 1
ATOM 1557 C C . LEU A 1 196 ? -16.496 4.866 -0.891 1.00 94.25 196 LEU A C 1
ATOM 1559 O O . LEU A 1 196 ? -17.431 4.665 -0.118 1.00 94.25 196 LEU A O 1
ATOM 1563 N N . ASN A 1 197 ? -15.466 5.656 -0.572 1.00 95.50 197 ASN A N 1
ATOM 1564 C CA . ASN A 1 197 ? -15.374 6.322 0.727 1.00 95.50 197 ASN A CA 1
ATOM 1565 C C . ASN A 1 197 ? -16.378 7.471 0.860 1.00 95.50 197 ASN A C 1
ATOM 1567 O O . ASN A 1 197 ? -16.985 7.614 1.917 1.00 95.50 197 ASN A O 1
ATOM 1571 N N . ALA A 1 198 ? -16.616 8.249 -0.197 1.00 95.44 198 ALA A N 1
ATOM 1572 C CA . ALA A 1 198 ? -17.634 9.296 -0.182 1.00 95.44 198 ALA A CA 1
ATOM 1573 C C . ALA A 1 198 ? -19.042 8.710 0.014 1.00 95.44 198 ALA A C 1
ATOM 1575 O O . ALA A 1 198 ? -19.794 9.193 0.857 1.00 95.44 198 ALA A O 1
ATOM 1576 N N . ALA A 1 199 ? -19.378 7.633 -0.703 1.00 95.94 199 ALA A N 1
ATOM 1577 C CA . ALA A 1 199 ? -20.652 6.935 -0.554 1.00 95.94 199 ALA A CA 1
ATOM 1578 C C . ALA A 1 199 ? -20.795 6.308 0.840 1.00 95.94 199 ALA A C 1
ATOM 1580 O O . ALA A 1 199 ? -21.826 6.485 1.484 1.00 95.94 199 ALA A O 1
ATOM 1581 N N . GLY A 1 200 ? -19.753 5.632 1.340 1.00 94.50 200 GLY A N 1
ATOM 1582 C CA . GLY A 1 200 ? -19.738 5.072 2.692 1.00 94.50 200 GLY A CA 1
ATOM 1583 C C . GLY A 1 200 ? -19.944 6.143 3.765 1.00 94.50 200 GLY A C 1
ATOM 1584 O O . GLY A 1 200 ? -20.796 5.986 4.637 1.00 94.50 200 GLY A O 1
ATOM 1585 N N . ALA A 1 201 ? -19.239 7.272 3.659 1.00 94.50 201 ALA A N 1
ATOM 1586 C CA . ALA A 1 201 ? -19.405 8.401 4.567 1.00 94.50 201 ALA A CA 1
ATOM 1587 C C . ALA A 1 201 ? -20.813 9.012 4.481 1.00 94.50 201 ALA A C 1
ATOM 1589 O O . ALA A 1 201 ? -21.411 9.282 5.518 1.00 94.50 201 ALA A O 1
ATOM 1590 N N . ALA A 1 202 ? -21.371 9.179 3.276 1.00 94.62 202 ALA A N 1
ATOM 1591 C CA . ALA A 1 202 ? -22.720 9.708 3.078 1.00 94.62 202 ALA A CA 1
ATOM 1592 C C . ALA A 1 202 ? -23.797 8.801 3.693 1.00 94.62 202 ALA A C 1
ATOM 1594 O O . ALA A 1 202 ? -24.689 9.290 4.384 1.00 94.62 202 ALA A O 1
ATOM 1595 N N . VAL A 1 203 ? -23.687 7.482 3.505 1.00 95.12 203 VAL A N 1
ATOM 1596 C CA . VAL A 1 203 ? -24.595 6.496 4.112 1.00 95.12 203 VAL A CA 1
ATOM 1597 C C . V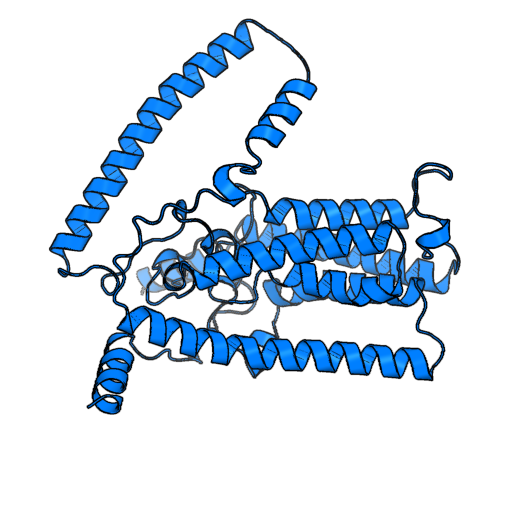AL A 1 203 ? -24.490 6.535 5.636 1.00 95.12 203 VAL A C 1
ATOM 1599 O O . VAL A 1 203 ? -25.501 6.668 6.322 1.00 95.12 203 VAL A O 1
ATOM 1602 N N . LEU A 1 204 ? -23.273 6.484 6.186 1.00 94.44 204 LEU A N 1
ATOM 1603 C CA . LEU A 1 204 ? -23.064 6.550 7.635 1.00 94.44 204 LEU A CA 1
ATOM 1604 C C . LEU A 1 204 ? -23.550 7.874 8.235 1.00 94.44 204 LEU A C 1
ATOM 1606 O O . LEU A 1 204 ? -24.054 7.887 9.358 1.00 94.44 204 LEU A O 1
ATOM 1610 N N . HIS A 1 205 ? -23.415 8.977 7.499 1.00 94.19 205 HIS A N 1
ATOM 1611 C CA . HIS A 1 205 ? -23.928 10.279 7.904 1.00 94.19 205 HIS A CA 1
ATOM 1612 C C . HIS A 1 205 ? -25.460 10.311 7.897 1.00 94.19 205 HIS A C 1
ATOM 1614 O O . HIS A 1 205 ? -26.052 10.771 8.868 1.00 94.19 205 HIS A O 1
ATOM 1620 N N . HIS A 1 206 ? -26.101 9.758 6.861 1.00 95.19 206 HIS A N 1
ATOM 1621 C CA . HIS A 1 206 ? -27.561 9.673 6.766 1.00 95.19 206 HIS A CA 1
ATOM 1622 C C . HIS A 1 206 ? -28.182 8.908 7.945 1.00 95.19 206 HIS A C 1
ATOM 1624 O O . HIS A 1 206 ? -29.210 9.319 8.473 1.00 95.19 206 HIS A O 1
ATOM 1630 N N . PHE A 1 207 ? -27.522 7.846 8.415 1.00 94.00 207 PHE A N 1
ATOM 1631 C CA . PHE A 1 207 ? -27.947 7.090 9.599 1.00 94.00 207 PHE A CA 1
ATOM 1632 C C . PHE A 1 207 ? -27.488 7.698 10.940 1.00 94.00 207 PHE A C 1
ATOM 1634 O O . PHE A 1 207 ? -27.717 7.099 11.988 1.00 94.00 207 PHE A O 1
ATOM 1641 N N . GLY A 1 208 ? -26.805 8.850 10.946 1.00 90.56 208 GLY A N 1
ATOM 1642 C CA . GLY A 1 208 ? -26.271 9.470 12.169 1.00 90.56 208 GLY A CA 1
ATOM 1643 C C . GLY A 1 208 ? -25.177 8.644 12.867 1.00 90.56 208 GLY A C 1
ATOM 1644 O O . GLY A 1 208 ? -24.853 8.870 14.033 1.00 90.56 208 GLY A O 1
ATOM 1645 N N . MET A 1 209 ? -24.597 7.667 12.166 1.00 91.62 209 MET A N 1
ATOM 1646 C CA . MET A 1 209 ? -23.603 6.733 12.700 1.00 91.62 209 MET A CA 1
ATOM 1647 C C . MET A 1 209 ? -22.162 7.168 12.428 1.00 91.62 209 MET A C 1
ATOM 1649 O O . MET A 1 209 ? -21.240 6.518 12.931 1.00 91.62 209 MET A O 1
ATOM 1653 N N . LEU A 1 210 ? -21.946 8.246 11.666 1.00 91.06 210 LEU A N 1
ATOM 1654 C CA . LEU A 1 210 ? -20.620 8.793 11.379 1.00 91.06 210 LEU A CA 1
ATOM 1655 C C . LEU A 1 210 ? -20.010 9.422 12.641 1.00 91.06 210 LEU A C 1
ATOM 1657 O O . LEU A 1 210 ? -20.143 10.610 12.905 1.00 91.06 210 LEU A O 1
ATOM 1661 N N . ASN A 1 211 ? -19.352 8.578 13.428 1.00 91.31 211 ASN A N 1
ATOM 1662 C CA . ASN A 1 211 ? -18.686 8.913 14.679 1.00 91.31 211 ASN A CA 1
ATOM 1663 C C . ASN A 1 211 ? -17.289 8.279 14.693 1.00 91.31 211 ASN A C 1
ATOM 1665 O O . ASN A 1 211 ? -17.033 7.324 13.956 1.00 91.31 211 ASN A O 1
ATOM 1669 N N . GLU A 1 212 ? -16.425 8.720 15.610 1.00 92.50 212 GLU A N 1
ATOM 1670 C CA . GLU A 1 212 ? -15.046 8.221 15.746 1.00 92.50 212 GLU A CA 1
ATOM 1671 C C . GLU A 1 212 ? -14.954 6.685 15.823 1.00 92.50 212 GLU A C 1
ATOM 1673 O O . GLU A 1 212 ? -14.095 6.066 15.204 1.00 92.50 212 GLU A O 1
ATOM 1678 N N . ARG A 1 213 ? -15.889 6.053 16.541 1.00 93.00 213 ARG A N 1
ATOM 1679 C CA . ARG A 1 213 ? -15.940 4.593 16.746 1.00 93.00 213 ARG A CA 1
ATOM 1680 C C . ARG A 1 213 ? -16.156 3.843 15.441 1.00 93.00 213 ARG A C 1
ATOM 1682 O O . ARG A 1 213 ? -15.482 2.859 15.154 1.00 93.00 213 ARG A O 1
ATOM 1689 N N . THR A 1 214 ? -17.113 4.327 14.655 1.00 93.69 214 THR A N 1
ATOM 1690 C CA . THR A 1 214 ? -17.468 3.753 13.359 1.00 93.69 214 THR A CA 1
ATOM 1691 C C . THR A 1 214 ? -16.331 3.965 12.369 1.00 93.69 214 THR A C 1
ATOM 1693 O O . THR A 1 214 ? -16.010 3.058 11.612 1.00 93.69 214 THR A O 1
ATOM 1696 N N . ALA A 1 215 ? -15.673 5.126 12.417 1.00 94.75 215 ALA A N 1
ATOM 1697 C CA . ALA A 1 215 ? -14.508 5.430 11.596 1.00 94.75 215 ALA A CA 1
ATOM 1698 C C . ALA A 1 215 ? -13.299 4.533 11.928 1.00 94.75 215 ALA A C 1
ATOM 1700 O O . ALA A 1 215 ? -12.646 4.023 11.017 1.00 94.75 215 ALA A O 1
ATOM 1701 N N . LEU A 1 216 ? -13.037 4.273 13.214 1.00 95.19 216 LEU A N 1
ATOM 1702 C CA . LEU A 1 216 ? -12.002 3.331 13.648 1.00 95.19 216 LEU A CA 1
ATOM 1703 C C . LEU A 1 216 ? -12.318 1.898 13.198 1.00 95.19 216 LEU A C 1
ATOM 1705 O O . LEU A 1 216 ? -11.456 1.225 12.638 1.00 95.19 216 LEU A O 1
ATOM 1709 N N . LEU A 1 217 ? -13.559 1.441 13.394 1.00 95.69 217 LEU A N 1
ATOM 1710 C CA . LEU A 1 217 ? -13.985 0.114 12.948 1.00 95.69 217 LEU A CA 1
ATOM 1711 C C . LEU A 1 217 ? -13.876 -0.023 11.422 1.00 95.69 217 LEU A C 1
ATOM 1713 O O . LEU A 1 217 ? -13.380 -1.029 10.925 1.00 95.69 217 LEU A O 1
ATOM 1717 N N . TRP A 1 218 ? -14.271 1.011 10.681 1.00 96.12 218 TRP A N 1
ATOM 1718 C CA . TRP A 1 218 ? -14.138 1.071 9.228 1.00 96.12 218 TRP A CA 1
ATOM 1719 C C . TRP A 1 218 ? -12.670 0.980 8.782 1.00 96.12 218 TRP A C 1
ATOM 1721 O O . TRP A 1 218 ? -12.341 0.189 7.898 1.00 96.12 218 TRP A O 1
ATOM 1731 N N . SER A 1 219 ? -11.768 1.708 9.444 1.00 96.44 219 SER A N 1
ATOM 1732 C CA . SER A 1 219 ? -10.322 1.595 9.216 1.00 96.44 219 SER A CA 1
ATOM 1733 C C . SER A 1 219 ? -9.804 0.169 9.456 1.00 96.44 219 SER A C 1
ATOM 1735 O O . SER A 1 219 ? -9.075 -0.365 8.621 1.00 96.44 219 SER A O 1
ATOM 1737 N N . LEU A 1 220 ? -10.242 -0.501 10.530 1.00 97.06 220 LEU A N 1
ATOM 1738 C CA . LEU A 1 220 ? -9.873 -1.894 10.815 1.00 97.06 220 LEU A CA 1
ATOM 1739 C C . LEU A 1 220 ? -10.426 -2.890 9.786 1.00 97.06 220 LEU A C 1
ATOM 1741 O O . LEU A 1 220 ? -9.749 -3.861 9.451 1.00 97.06 220 LEU A O 1
ATOM 1745 N N . VAL A 1 221 ? -11.620 -2.647 9.238 1.00 96.81 221 VAL A N 1
ATOM 1746 C CA . VAL A 1 221 ? -12.155 -3.450 8.128 1.00 96.81 221 VAL A CA 1
ATOM 1747 C C . VAL A 1 221 ? -11.240 -3.343 6.908 1.00 96.81 221 VAL A C 1
ATOM 1749 O O . VAL A 1 221 ? -10.877 -4.367 6.329 1.00 96.81 221 VAL A O 1
ATOM 1752 N N . TYR A 1 222 ? -10.802 -2.134 6.544 1.00 95.88 222 TYR A N 1
ATOM 1753 C CA . TYR A 1 222 ? -9.820 -1.955 5.470 1.00 95.88 222 TYR A CA 1
ATOM 1754 C C . TYR A 1 222 ? -8.476 -2.613 5.788 1.00 95.88 222 TYR A C 1
ATOM 1756 O O . TYR A 1 222 ? -7.876 -3.221 4.903 1.00 95.88 222 TYR A O 1
ATOM 1764 N N . PHE A 1 223 ? -8.050 -2.561 7.050 1.00 95.56 223 PHE A N 1
ATOM 1765 C CA . PHE A 1 223 ? -6.817 -3.186 7.521 1.00 95.56 223 PHE A CA 1
ATOM 1766 C C . PHE A 1 223 ? -6.852 -4.716 7.470 1.00 95.56 223 PHE A C 1
ATOM 1768 O O . PHE A 1 223 ? -5.812 -5.351 7.408 1.00 95.56 223 PHE A O 1
ATOM 1775 N N . VAL A 1 224 ? -8.023 -5.346 7.503 1.00 95.94 224 VAL A N 1
ATOM 1776 C CA . VAL A 1 224 ? -8.147 -6.789 7.244 1.00 95.94 224 VAL A CA 1
ATOM 1777 C C . VAL A 1 224 ? -8.246 -7.062 5.744 1.00 95.94 224 VAL A C 1
ATOM 1779 O O . VAL A 1 224 ? -7.682 -8.033 5.229 1.00 95.94 224 VAL A O 1
ATOM 1782 N N . PHE A 1 225 ? -8.992 -6.218 5.035 1.00 93.56 225 PHE A N 1
ATOM 1783 C CA . PHE A 1 225 ? -9.323 -6.428 3.634 1.00 93.56 225 PHE A CA 1
ATOM 1784 C C . PHE A 1 225 ? -8.103 -6.382 2.704 1.00 93.56 225 PHE A C 1
ATOM 1786 O O . PHE A 1 225 ? -8.067 -7.114 1.712 1.00 93.56 225 PHE A O 1
ATOM 1793 N N . ASP A 1 226 ? -7.082 -5.582 3.015 1.00 90.19 226 ASP A N 1
ATOM 1794 C CA . ASP A 1 226 ? -5.826 -5.552 2.256 1.00 90.19 226 ASP A CA 1
ATOM 1795 C C . ASP A 1 226 ? -5.103 -6.921 2.258 1.00 90.19 226 ASP A C 1
ATOM 1797 O O . ASP A 1 226 ? -4.661 -7.398 1.211 1.00 90.19 226 ASP A O 1
ATOM 1801 N N . MET A 1 227 ? -5.064 -7.618 3.395 1.00 89.81 227 MET A N 1
ATOM 1802 C CA . MET A 1 227 ? -4.452 -8.934 3.550 1.00 89.81 227 MET A CA 1
ATOM 1803 C C . MET A 1 227 ? -5.296 -10.002 2.869 1.00 89.81 227 MET A C 1
ATOM 1805 O O . MET A 1 227 ? -4.747 -10.883 2.205 1.00 89.81 227 MET A O 1
ATOM 1809 N N . ILE A 1 228 ? -6.627 -9.887 2.935 1.00 90.94 228 ILE A N 1
ATOM 1810 C CA . ILE A 1 228 ? -7.530 -10.731 2.138 1.00 90.94 228 ILE A CA 1
ATOM 1811 C C . ILE A 1 228 ? -7.229 -10.558 0.642 1.00 90.94 228 ILE A C 1
ATOM 1813 O O . ILE A 1 228 ? -7.131 -11.552 -0.085 1.00 90.94 228 ILE A O 1
ATOM 1817 N N . CYS A 1 229 ? -7.011 -9.320 0.184 1.00 88.62 229 CYS A N 1
ATOM 1818 C CA . CYS A 1 229 ? -6.653 -9.029 -1.202 1.00 88.62 229 CYS A CA 1
ATOM 1819 C C . CYS A 1 229 ? -5.327 -9.670 -1.623 1.00 88.62 229 CYS A C 1
ATOM 1821 O O . CYS A 1 229 ? -5.207 -10.150 -2.756 1.00 88.62 229 CYS A O 1
ATOM 1823 N N . VAL A 1 230 ? -4.337 -9.683 -0.728 1.00 86.38 230 VAL A N 1
ATOM 1824 C CA . VAL A 1 230 ? -3.010 -10.248 -0.999 1.00 86.38 230 VAL A CA 1
ATOM 1825 C C . VAL A 1 230 ? -3.031 -11.780 -0.989 1.00 86.38 230 VAL A C 1
ATOM 1827 O O . VAL A 1 230 ? -2.453 -12.390 -1.889 1.00 86.38 230 VAL A O 1
ATOM 1830 N N . VAL A 1 231 ? -3.698 -12.395 -0.008 1.00 85.25 231 VAL A N 1
ATOM 1831 C CA . VAL A 1 231 ? -3.659 -13.847 0.246 1.00 85.25 231 VAL A CA 1
ATOM 1832 C C . VAL A 1 231 ? -4.678 -14.617 -0.597 1.00 85.25 231 VAL A C 1
ATOM 1834 O O . VAL A 1 231 ? -4.347 -15.662 -1.162 1.00 85.25 231 VAL A O 1
ATOM 1837 N N . PHE A 1 232 ? -5.911 -14.114 -0.698 1.00 85.12 232 PHE A N 1
ATOM 1838 C CA . PHE A 1 232 ? -7.028 -14.840 -1.306 1.00 85.12 232 PHE A CA 1
ATOM 1839 C C . PHE A 1 232 ? -7.432 -14.256 -2.656 1.00 85.12 232 PHE A C 1
ATOM 1841 O O . PHE A 1 232 ? -7.318 -14.922 -3.689 1.00 85.12 232 PHE A O 1
ATOM 1848 N N . TRP A 1 233 ? -7.926 -13.016 -2.667 1.00 84.44 233 TRP A N 1
ATOM 1849 C CA . TRP A 1 233 ? -8.550 -12.439 -3.853 1.00 84.44 233 TRP A CA 1
ATOM 1850 C C . TRP A 1 233 ? -8.653 -10.915 -3.786 1.00 84.44 233 TRP A C 1
ATOM 1852 O O . TRP A 1 233 ? -9.243 -10.371 -2.861 1.00 84.44 233 TRP A O 1
ATOM 1862 N N . CYS A 1 234 ? -8.140 -10.230 -4.815 1.00 85.69 234 CYS A N 1
ATOM 1863 C CA . CYS A 1 234 ? -8.211 -8.774 -4.939 1.00 85.69 234 CYS A CA 1
ATOM 1864 C C . CYS A 1 234 ? -9.210 -8.351 -6.037 1.00 85.69 234 CYS A C 1
ATOM 1866 O O . CYS A 1 234 ? -8.936 -8.623 -7.219 1.00 85.69 234 CYS A O 1
ATOM 1868 N N . PRO A 1 235 ? -10.301 -7.630 -5.698 1.00 84.75 235 PRO A N 1
ATOM 1869 C CA . PRO A 1 235 ? -11.247 -7.103 -6.684 1.00 84.75 235 PRO A CA 1
ATOM 1870 C C . PRO A 1 235 ? -10.619 -6.034 -7.576 1.00 84.75 235 PRO A C 1
ATOM 1872 O O . PRO A 1 235 ? -10.843 -6.035 -8.785 1.00 84.75 235 PRO A O 1
ATOM 1875 N N . LEU A 1 236 ? -9.786 -5.154 -7.007 1.00 84.75 236 LEU A N 1
ATOM 1876 C CA . LEU A 1 236 ? -9.160 -4.050 -7.746 1.00 84.75 236 LEU A CA 1
ATOM 1877 C C . LEU A 1 236 ? -8.291 -4.567 -8.898 1.00 84.75 236 LEU A C 1
ATOM 1879 O O . LEU A 1 236 ? -8.271 -4.000 -9.989 1.00 84.75 236 LEU A O 1
ATOM 1883 N N . GLN A 1 237 ? -7.606 -5.691 -8.683 1.00 81.00 237 GLN A N 1
ATOM 1884 C CA . GLN A 1 237 ? -6.811 -6.327 -9.726 1.00 81.00 237 GLN A CA 1
ATOM 1885 C C . GLN A 1 237 ? -7.681 -6.908 -10.847 1.00 81.00 237 GLN A C 1
ATOM 1887 O O . GLN A 1 237 ? -7.302 -6.806 -12.013 1.00 81.00 237 GLN A O 1
ATOM 1892 N N . LEU A 1 238 ? -8.806 -7.543 -10.503 1.00 79.56 238 LEU A N 1
ATOM 1893 C CA . LEU A 1 238 ? -9.655 -8.237 -11.471 1.00 79.56 238 LEU A CA 1
ATOM 1894 C C . LEU A 1 238 ? -10.454 -7.257 -12.335 1.00 79.56 238 LEU A C 1
ATOM 1896 O O . LEU A 1 238 ? -10.525 -7.437 -13.548 1.00 79.56 238 LEU A O 1
ATOM 1900 N N . PHE A 1 239 ? -11.034 -6.231 -11.715 1.00 82.06 239 PHE A N 1
ATOM 1901 C CA . PHE A 1 239 ? -11.976 -5.339 -12.388 1.00 82.06 239 PHE A CA 1
ATOM 1902 C C . PHE A 1 239 ? -11.328 -4.069 -12.945 1.00 82.06 239 PHE A C 1
ATOM 1904 O O . PHE A 1 239 ? -11.724 -3.621 -14.018 1.00 82.06 239 PHE A O 1
ATOM 1911 N N . LEU A 1 240 ? -10.329 -3.502 -12.258 1.00 83.06 240 LEU A N 1
ATOM 1912 C CA . LEU A 1 240 ? -9.799 -2.172 -12.588 1.00 83.06 240 LEU A CA 1
ATOM 1913 C C . LEU A 1 240 ? -8.432 -2.251 -13.274 1.00 83.06 240 LEU A C 1
ATOM 1915 O O . LEU A 1 240 ? -8.298 -1.861 -14.430 1.00 83.06 240 LEU A O 1
ATOM 1919 N N . MET A 1 241 ? -7.416 -2.790 -12.596 1.00 76.00 241 MET A N 1
ATOM 1920 C CA . MET A 1 241 ? -6.035 -2.670 -13.078 1.00 76.00 241 MET A CA 1
ATOM 1921 C C . MET A 1 241 ? -5.621 -3.700 -14.133 1.00 76.00 241 MET A C 1
ATOM 1923 O O . MET A 1 241 ? -4.631 -3.492 -14.821 1.00 76.00 241 MET A O 1
ATOM 1927 N N . ARG A 1 242 ? -6.318 -4.841 -14.233 1.00 72.50 242 ARG A N 1
ATOM 1928 C CA . ARG A 1 242 ? -5.952 -5.958 -15.132 1.00 72.50 242 ARG A CA 1
ATOM 1929 C C . ARG A 1 242 ? -4.480 -6.386 -14.999 1.00 72.50 242 ARG A C 1
ATOM 1931 O O . ARG A 1 242 ? -3.825 -6.734 -15.974 1.00 72.50 242 ARG A O 1
ATOM 1938 N N . ASN A 1 243 ? -3.954 -6.389 -13.778 1.00 75.56 243 ASN A N 1
ATOM 1939 C CA . ASN A 1 243 ? -2.587 -6.837 -13.510 1.00 75.56 243 ASN A CA 1
ATOM 1940 C C . ASN A 1 243 ? -2.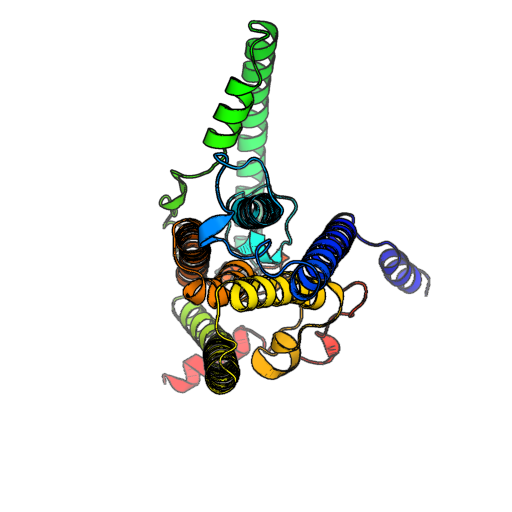517 -8.357 -13.314 1.00 75.56 243 ASN A C 1
ATOM 1942 O O . ASN A 1 243 ? -3.480 -8.994 -12.880 1.00 75.56 243 ASN A O 1
ATOM 1946 N N . ARG A 1 244 ? -1.365 -8.962 -13.624 1.00 73.25 244 ARG A N 1
ATOM 1947 C CA . ARG A 1 244 ? -1.179 -10.425 -13.575 1.00 73.25 244 ARG A CA 1
ATOM 1948 C C . ARG A 1 244 ? -0.999 -10.952 -12.151 1.00 73.25 244 ARG A C 1
ATOM 1950 O O . A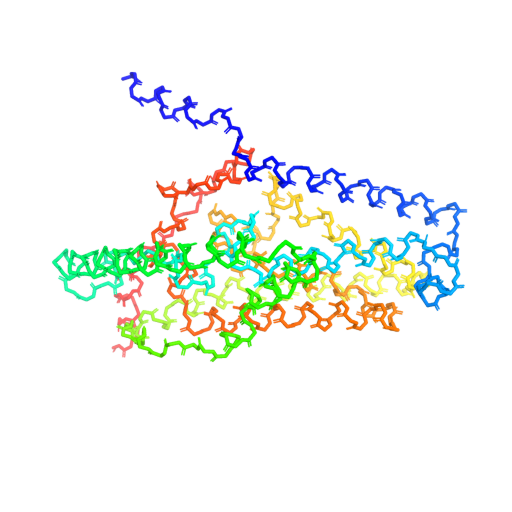RG A 1 244 ? -1.499 -12.033 -11.828 1.00 73.25 244 ARG A O 1
ATOM 1957 N N . CYS A 1 245 ? -0.324 -10.187 -11.293 1.00 79.69 245 CYS A N 1
ATOM 1958 C CA . CYS A 1 245 ? -0.027 -10.552 -9.906 1.00 79.69 245 CYS A CA 1
ATOM 1959 C C . CYS A 1 245 ? 0.083 -9.330 -8.975 1.00 79.69 245 CYS A C 1
ATOM 1961 O O . CYS A 1 245 ? 0.299 -8.198 -9.417 1.00 79.69 245 CYS A O 1
ATOM 1963 N N . CYS A 1 246 ? -0.005 -9.578 -7.664 1.00 80.12 246 CYS A N 1
ATOM 1964 C CA . CYS A 1 246 ? 0.140 -8.550 -6.630 1.00 80.12 246 CYS A CA 1
ATOM 1965 C C . CYS A 1 246 ? 1.540 -7.910 -6.619 1.00 80.12 246 CYS A C 1
ATOM 1967 O O . CYS A 1 246 ? 1.662 -6.738 -6.295 1.00 80.12 246 CYS A O 1
ATOM 1969 N N . THR A 1 247 ? 2.592 -8.618 -7.044 1.00 83.50 247 THR A N 1
ATOM 1970 C CA . THR A 1 247 ? 3.956 -8.056 -7.094 1.00 83.50 247 THR A CA 1
ATOM 1971 C C . THR A 1 247 ? 4.109 -6.993 -8.191 1.00 83.50 247 THR A C 1
ATOM 1973 O O . THR A 1 247 ? 4.815 -6.003 -8.009 1.00 83.50 247 THR A O 1
ATOM 1976 N N . THR A 1 248 ? 3.386 -7.132 -9.307 1.00 84.31 248 THR A N 1
ATOM 1977 C CA . THR A 1 248 ? 3.321 -6.113 -10.376 1.00 84.31 248 THR A CA 1
ATOM 1978 C C . THR A 1 248 ? 2.364 -4.959 -10.067 1.00 84.31 248 THR A C 1
ATOM 1980 O O . THR A 1 248 ? 2.435 -3.909 -10.696 1.00 84.31 248 THR A O 1
ATOM 1983 N N . CYS A 1 249 ? 1.495 -5.114 -9.066 1.00 85.88 249 CYS A N 1
ATOM 1984 C CA . CYS A 1 249 ? 0.444 -4.160 -8.719 1.00 85.88 249 CYS A CA 1
ATOM 1985 C C . CYS A 1 249 ? 1.015 -2.780 -8.351 1.00 85.88 249 CYS A C 1
ATOM 1987 O O . CYS A 1 249 ? 1.836 -2.657 -7.442 1.00 85.88 249 CYS A O 1
ATOM 1989 N N . GLN A 1 250 ? 0.594 -1.722 -9.043 1.00 85.12 250 GLN A N 1
ATOM 1990 C CA . GLN A 1 250 ? 1.111 -0.366 -8.812 1.00 85.12 250 GLN A CA 1
ATOM 1991 C C . GLN A 1 250 ? 0.611 0.262 -7.506 1.00 85.12 250 GLN A C 1
ATOM 1993 O O . GLN A 1 250 ? 1.340 1.032 -6.890 1.00 85.12 250 GLN A O 1
ATOM 1998 N N . ILE A 1 251 ? -0.575 -0.138 -7.051 1.00 86.00 251 ILE A N 1
ATOM 1999 C CA . ILE A 1 251 ? -1.203 0.328 -5.807 1.00 86.00 251 ILE A CA 1
ATOM 2000 C C . ILE A 1 251 ? -0.854 -0.551 -4.595 1.00 86.00 251 ILE A C 1
ATOM 2002 O O . ILE A 1 251 ? -1.489 -0.441 -3.555 1.00 86.00 251 ILE A O 1
ATOM 2006 N N . PHE A 1 252 ? 0.117 -1.466 -4.713 1.00 85.44 252 PHE A N 1
ATOM 2007 C CA . PHE A 1 252 ? 0.405 -2.446 -3.655 1.00 85.44 252 PHE A CA 1
ATOM 2008 C C . PHE A 1 252 ? 0.728 -1.793 -2.302 1.00 85.44 252 PHE A C 1
ATOM 2010 O O . PHE A 1 252 ? 0.341 -2.323 -1.272 1.00 85.44 252 PHE A O 1
ATOM 2017 N N . ASN A 1 253 ? 1.392 -0.634 -2.317 1.00 87.75 253 ASN A N 1
ATOM 2018 C CA . ASN A 1 253 ? 1.783 0.109 -1.116 1.00 87.75 253 ASN A CA 1
ATOM 2019 C C . ASN A 1 253 ? 0.815 1.262 -0.768 1.00 87.75 253 ASN A C 1
ATOM 2021 O O . ASN A 1 253 ? 1.173 2.170 -0.020 1.00 87.75 253 ASN A O 1
ATOM 2025 N N . TRP A 1 254 ? -0.377 1.287 -1.378 1.00 91.00 254 TRP A N 1
ATOM 2026 C CA . TRP A 1 254 ? -1.438 2.251 -1.054 1.00 91.00 254 TRP A CA 1
ATOM 2027 C C . TRP A 1 254 ? -2.306 1.793 0.123 1.00 91.00 254 TRP A C 1
ATOM 2029 O O . TRP A 1 254 ? -3.154 2.545 0.593 1.00 91.00 254 TRP A O 1
ATOM 2039 N N . ASP A 1 255 ? -2.094 0.578 0.617 1.00 90.25 255 ASP A N 1
ATOM 2040 C CA . ASP A 1 255 ? -2.774 0.011 1.778 1.00 90.25 255 ASP A CA 1
ATOM 2041 C C . ASP A 1 255 ? -2.731 0.952 2.992 1.00 90.25 255 ASP A C 1
ATOM 2043 O O . ASP A 1 255 ? -3.768 1.191 3.603 1.00 90.25 255 ASP A O 1
ATOM 2047 N N . ALA A 1 256 ? -1.592 1.597 3.275 1.00 92.88 256 ALA A N 1
ATOM 2048 C CA . ALA A 1 256 ? -1.486 2.544 4.389 1.00 92.88 256 ALA A CA 1
ATOM 2049 C C . ALA A 1 256 ? -2.465 3.726 4.267 1.00 92.88 256 ALA A C 1
ATOM 2051 O O . ALA A 1 256 ? -3.178 4.043 5.220 1.00 92.88 256 ALA A O 1
ATOM 2052 N N . ILE A 1 257 ? -2.547 4.364 3.091 1.00 95.31 257 ILE A N 1
ATOM 2053 C CA . ILE A 1 257 ? -3.477 5.486 2.893 1.00 95.31 257 ILE A CA 1
ATOM 2054 C C . ILE A 1 257 ? -4.926 5.010 2.826 1.00 95.31 257 ILE A C 1
ATOM 2056 O O . ILE A 1 257 ? -5.815 5.697 3.328 1.00 95.31 257 ILE A O 1
ATOM 2060 N N . MET A 1 258 ? -5.175 3.816 2.285 1.00 94.69 258 MET A N 1
ATOM 2061 C CA . MET A 1 258 ? -6.509 3.222 2.271 1.00 94.69 258 MET A CA 1
ATOM 2062 C C . MET A 1 258 ? -7.007 2.969 3.700 1.00 94.69 258 MET A C 1
ATOM 2064 O O . MET A 1 258 ? -8.093 3.411 4.061 1.00 94.69 258 MET A O 1
ATOM 2068 N N . VAL A 1 259 ? -6.179 2.369 4.555 1.00 95.62 259 VAL A N 1
ATOM 2069 C CA . VAL A 1 259 ? -6.490 2.142 5.975 1.00 95.62 259 VAL A CA 1
ATOM 2070 C C . VAL A 1 259 ? -6.655 3.457 6.737 1.00 95.62 259 VAL A C 1
ATOM 2072 O O . VAL A 1 259 ? -7.549 3.566 7.574 1.00 95.62 259 VAL A O 1
ATOM 2075 N N . ALA A 1 260 ? -5.843 4.473 6.436 1.00 95.62 260 ALA A N 1
ATOM 2076 C CA . ALA A 1 260 ? -5.911 5.769 7.106 1.00 95.62 260 ALA A CA 1
ATOM 2077 C C . ALA A 1 260 ? -7.073 6.663 6.629 1.00 95.62 260 ALA A C 1
ATOM 2079 O O . ALA A 1 260 ? -7.449 7.586 7.346 1.00 95.62 260 ALA A O 1
ATOM 2080 N N . THR A 1 261 ? -7.669 6.406 5.456 1.00 95.31 261 THR A N 1
ATOM 2081 C CA . THR A 1 261 ? -8.708 7.277 4.866 1.00 95.31 261 THR A CA 1
ATOM 2082 C C . THR A 1 261 ? -9.909 7.489 5.808 1.00 95.31 261 THR A C 1
ATOM 2084 O O . THR A 1 261 ? -10.260 8.646 6.046 1.00 95.31 261 THR A O 1
ATOM 2087 N N . PRO A 1 262 ? -10.513 6.448 6.424 1.00 95.12 262 PRO A N 1
ATOM 2088 C CA . PRO A 1 262 ? -11.613 6.644 7.374 1.00 95.12 262 PRO A CA 1
ATOM 2089 C C . PRO A 1 262 ? -11.222 7.432 8.628 1.00 95.12 262 PRO A C 1
ATOM 2091 O O . PRO A 1 262 ? -12.074 8.062 9.250 1.00 95.12 262 PRO A O 1
ATOM 2094 N N . LEU A 1 263 ? -9.938 7.434 9.005 1.00 94.69 263 LEU A N 1
ATOM 2095 C CA . LEU A 1 263 ? -9.462 8.081 10.231 1.00 94.69 263 LEU A CA 1
ATOM 2096 C C . LEU A 1 263 ? -9.537 9.611 10.173 1.00 94.69 263 LEU A C 1
ATOM 2098 O O . LEU A 1 263 ? -9.447 10.259 11.215 1.00 94.69 263 LEU A O 1
ATOM 2102 N N . VAL A 1 264 ? -9.790 10.191 8.993 1.00 93.25 264 VAL A N 1
ATOM 2103 C CA . VAL A 1 264 ? -10.103 11.622 8.839 1.00 93.25 264 VAL A CA 1
ATOM 2104 C C . VAL A 1 264 ? -11.305 12.012 9.708 1.00 93.25 264 VAL A C 1
ATOM 2106 O O . VAL A 1 264 ? -11.331 13.106 10.262 1.00 93.25 264 VAL A O 1
ATOM 2109 N N . PHE A 1 265 ? -12.265 11.098 9.896 1.00 92.19 265 PHE A N 1
ATOM 2110 C CA . PHE A 1 265 ? -13.459 11.321 10.717 1.00 92.19 265 PHE A CA 1
ATOM 2111 C C . PHE A 1 265 ? -13.243 11.073 12.219 1.00 92.19 265 PHE A C 1
ATOM 2113 O O . PHE A 1 265 ? -14.135 11.362 13.012 1.00 92.19 265 PHE A O 1
ATOM 2120 N N . VAL A 1 266 ? -12.090 10.526 12.625 1.00 90.31 266 VAL A N 1
ATOM 2121 C CA . VAL A 1 266 ? -11.728 10.373 14.046 1.00 90.31 266 VAL A CA 1
ATOM 2122 C C . VAL A 1 266 ? -11.164 11.682 14.600 1.00 90.31 266 VAL A C 1
ATOM 2124 O O . VAL A 1 266 ? -11.484 12.073 15.718 1.00 90.31 266 VAL A O 1
ATOM 2127 N N . GLY A 1 267 ? -10.325 12.364 13.816 1.00 82.88 267 GLY A N 1
ATOM 2128 C CA . GLY A 1 267 ? -9.617 13.562 14.260 1.00 82.88 267 GLY A CA 1
ATOM 2129 C C . GLY A 1 267 ? -8.619 13.296 15.396 1.00 82.88 267 GLY A C 1
ATOM 2130 O O . GLY A 1 267 ? -8.206 12.162 15.656 1.00 82.88 267 GLY A O 1
ATOM 2131 N N . GLY A 1 268 ? -8.192 14.374 16.059 1.00 87.75 268 GLY A N 1
ATOM 2132 C CA . GLY A 1 268 ? -7.224 14.322 17.158 1.00 87.75 268 GLY A CA 1
ATOM 2133 C C . GLY A 1 268 ? -5.835 13.804 16.756 1.00 87.75 268 GLY A C 1
ATOM 2134 O O . GLY A 1 268 ? -5.549 13.522 15.593 1.00 87.75 268 GLY A O 1
ATOM 2135 N N . TRP A 1 269 ? -4.945 13.678 17.741 1.00 88.88 269 TRP A N 1
ATOM 2136 C CA . TRP A 1 26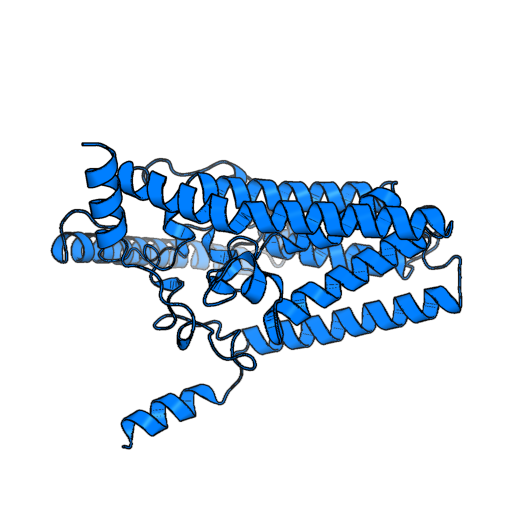9 ? -3.569 13.219 17.513 1.00 88.88 269 TRP A CA 1
ATOM 2137 C C . TRP A 1 269 ? -3.497 11.804 16.931 1.00 88.88 269 TRP A C 1
ATOM 2139 O O . TRP A 1 269 ? -2.676 11.554 16.050 1.00 88.88 269 TRP A O 1
ATOM 2149 N N . PHE A 1 270 ? -4.386 10.910 17.374 1.00 91.19 270 PHE A N 1
ATOM 2150 C CA . PHE A 1 270 ? -4.488 9.540 16.870 1.00 91.19 270 PHE A CA 1
ATOM 2151 C C . PHE A 1 270 ? -4.670 9.507 15.344 1.00 91.19 270 PHE A C 1
ATOM 2153 O O . PHE A 1 270 ? -3.884 8.876 14.638 1.00 91.19 270 PHE A O 1
ATOM 2160 N N . GLY A 1 271 ? -5.687 10.209 14.827 1.00 92.62 271 GLY A N 1
ATOM 2161 C CA . GLY A 1 271 ? -6.015 10.188 13.403 1.00 92.62 271 GLY A CA 1
ATOM 2162 C C . GLY A 1 271 ? -4.978 10.930 12.564 1.00 92.62 271 GLY A C 1
ATOM 2163 O O . GLY A 1 271 ? -4.473 10.388 11.581 1.00 92.62 271 GLY A O 1
ATOM 2164 N N . TRP A 1 272 ? -4.609 12.149 12.974 1.00 93.06 272 TRP A N 1
ATOM 2165 C CA . TRP A 1 272 ? -3.703 12.995 12.194 1.00 93.06 272 TRP A CA 1
ATOM 2166 C C . TRP A 1 272 ? -2.305 12.401 12.036 1.00 93.06 272 TRP A C 1
ATOM 2168 O O . TRP A 1 272 ? -1.729 12.505 10.954 1.00 93.06 272 TRP A O 1
ATOM 2178 N N . LEU A 1 273 ? -1.773 11.737 13.066 1.00 93.56 273 LEU A N 1
ATOM 2179 C CA . LEU A 1 273 ? -0.454 11.113 12.987 1.00 93.56 273 LEU A CA 1
ATOM 2180 C C . LEU A 1 273 ? -0.447 9.939 12.000 1.00 93.56 273 LEU A C 1
ATOM 2182 O O . LEU A 1 273 ? 0.438 9.860 11.147 1.00 93.56 273 LEU A O 1
ATOM 2186 N N . LEU A 1 274 ? -1.457 9.065 12.059 1.00 95.31 274 LEU A N 1
ATOM 2187 C CA . LEU A 1 274 ? -1.581 7.933 11.136 1.00 95.31 274 LEU A CA 1
ATOM 2188 C C . LEU A 1 274 ? -1.781 8.400 9.689 1.00 95.31 274 LEU A C 1
ATOM 2190 O O . LEU A 1 274 ? -1.138 7.874 8.781 1.00 95.31 274 LEU A O 1
ATOM 2194 N N . ILE A 1 275 ? -2.607 9.427 9.470 1.00 95.81 275 ILE A N 1
ATOM 2195 C CA . ILE A 1 275 ? -2.798 10.034 8.145 1.00 95.81 275 ILE A CA 1
ATOM 2196 C C . ILE A 1 275 ? -1.487 10.636 7.633 1.00 95.81 275 ILE A C 1
ATOM 2198 O O . ILE A 1 275 ? -1.109 10.381 6.491 1.00 95.81 275 ILE A O 1
ATOM 2202 N N . ALA A 1 276 ? -0.763 11.391 8.463 1.00 94.00 276 ALA A N 1
ATOM 2203 C CA . ALA A 1 276 ? 0.513 11.988 8.077 1.00 94.00 276 ALA A CA 1
ATOM 2204 C C . ALA A 1 276 ? 1.541 10.917 7.681 1.00 94.00 276 ALA A C 1
ATOM 2206 O O . ALA A 1 276 ? 2.169 11.023 6.627 1.00 94.00 276 ALA A O 1
ATOM 2207 N N . MET A 1 277 ? 1.665 9.844 8.469 1.00 93.12 277 MET A N 1
ATOM 2208 C CA . MET A 1 277 ? 2.528 8.710 8.130 1.00 93.12 277 MET A CA 1
ATOM 2209 C C . MET A 1 277 ? 2.122 8.056 6.805 1.00 93.12 277 MET A C 1
ATOM 2211 O O . MET A 1 277 ? 2.975 7.827 5.946 1.00 93.12 277 MET A O 1
ATOM 2215 N N . ALA A 1 278 ? 0.830 7.787 6.612 1.00 94.75 278 ALA A N 1
ATOM 2216 C CA . ALA A 1 278 ? 0.319 7.187 5.386 1.00 94.75 278 ALA A CA 1
ATOM 2217 C C . ALA A 1 278 ? 0.572 8.067 4.151 1.00 94.75 278 ALA A C 1
ATOM 2219 O O . ALA A 1 278 ? 0.953 7.554 3.098 1.00 94.75 278 ALA A O 1
ATOM 2220 N N . LEU A 1 279 ? 0.423 9.388 4.282 1.00 93.50 279 LEU A N 1
ATOM 2221 C CA . LEU A 1 279 ? 0.731 10.347 3.222 1.00 93.50 279 LEU A CA 1
ATOM 2222 C C . LEU A 1 279 ? 2.220 10.356 2.879 1.00 93.50 279 LEU A C 1
ATOM 2224 O O . LEU A 1 279 ? 2.561 10.329 1.701 1.00 93.50 279 LEU A O 1
ATOM 2228 N N . ILE A 1 280 ? 3.112 10.337 3.874 1.00 90.44 280 ILE A N 1
ATOM 2229 C CA . ILE A 1 280 ? 4.560 10.254 3.633 1.00 90.44 280 ILE A CA 1
ATOM 2230 C C . ILE A 1 280 ? 4.899 8.971 2.860 1.00 90.44 280 ILE A C 1
ATOM 2232 O O . ILE A 1 280 ? 5.646 9.018 1.881 1.00 90.44 280 ILE A O 1
ATOM 2236 N N . ILE A 1 281 ? 4.321 7.832 3.259 1.00 89.75 281 ILE A N 1
ATOM 2237 C CA . ILE A 1 281 ? 4.509 6.546 2.572 1.00 89.75 281 ILE A CA 1
ATOM 2238 C C . ILE A 1 281 ? 4.015 6.625 1.124 1.00 89.75 281 ILE A C 1
ATOM 2240 O O . ILE A 1 281 ? 4.732 6.206 0.210 1.00 89.75 281 ILE A O 1
ATOM 2244 N N . LEU A 1 282 ? 2.817 7.176 0.909 1.00 92.00 282 LEU A N 1
ATOM 2245 C CA . LEU A 1 282 ? 2.224 7.330 -0.416 1.00 92.00 282 LEU A CA 1
ATOM 2246 C C . LEU A 1 282 ? 3.080 8.239 -1.302 1.00 92.00 282 LEU A C 1
ATOM 2248 O O . LEU A 1 282 ? 3.432 7.852 -2.410 1.00 92.00 282 LEU A O 1
ATOM 2252 N N . VAL A 1 283 ? 3.459 9.420 -0.814 1.00 88.25 283 VAL A N 1
ATOM 2253 C CA . VAL A 1 283 ? 4.281 10.382 -1.560 1.00 88.25 283 VAL A CA 1
ATOM 2254 C C . VAL A 1 283 ? 5.620 9.758 -1.935 1.00 88.25 283 VAL A C 1
ATOM 2256 O O . VAL A 1 283 ? 6.030 9.843 -3.089 1.00 88.25 283 VAL A O 1
ATOM 2259 N N . ARG A 1 284 ? 6.284 9.071 -1.000 1.00 85.56 284 ARG A N 1
ATOM 2260 C CA . ARG A 1 284 ? 7.552 8.379 -1.267 1.00 85.56 284 ARG A CA 1
ATOM 2261 C C . ARG A 1 284 ? 7.408 7.336 -2.372 1.00 85.56 284 ARG A C 1
ATOM 2263 O O . ARG A 1 284 ? 8.223 7.293 -3.294 1.00 85.56 284 ARG A O 1
ATOM 2270 N N . TRP A 1 285 ? 6.365 6.518 -2.285 1.00 88.31 285 TRP A N 1
ATOM 2271 C CA . TRP A 1 285 ? 6.051 5.500 -3.279 1.00 88.31 285 TRP A CA 1
ATOM 2272 C C . TRP A 1 285 ? 5.775 6.104 -4.659 1.00 88.31 285 TRP A C 1
ATOM 2274 O O . TRP A 1 285 ? 6.356 5.677 -5.657 1.00 88.31 285 TRP A O 1
ATOM 2284 N N . GLU A 1 286 ? 4.924 7.128 -4.709 1.00 89.81 286 GLU A N 1
ATOM 2285 C CA . GLU A 1 286 ? 4.536 7.804 -5.942 1.00 89.81 286 GLU A CA 1
ATOM 2286 C C . GLU A 1 286 ? 5.718 8.522 -6.591 1.00 89.81 286 GLU A C 1
ATOM 2288 O O . GLU A 1 286 ? 5.911 8.393 -7.798 1.00 89.81 286 GLU A O 1
ATOM 2293 N N . LEU A 1 287 ? 6.568 9.189 -5.808 1.00 84.81 287 LEU A N 1
ATOM 2294 C CA . LEU A 1 287 ? 7.798 9.808 -6.301 1.00 84.81 287 LEU A CA 1
ATOM 2295 C C . LEU A 1 287 ? 8.771 8.771 -6.867 1.00 84.81 287 LEU A C 1
ATOM 2297 O O . LEU A 1 287 ? 9.333 8.996 -7.939 1.00 84.81 287 LEU A O 1
ATOM 2301 N N . ALA A 1 288 ? 8.956 7.629 -6.198 1.00 83.25 288 ALA A N 1
ATOM 2302 C CA . ALA A 1 288 ? 9.807 6.553 -6.705 1.00 83.25 288 ALA A CA 1
ATOM 2303 C C . ALA A 1 288 ? 9.282 6.003 -8.039 1.00 83.25 288 ALA A C 1
ATOM 2305 O O . ALA A 1 288 ? 10.050 5.799 -8.978 1.00 83.25 288 ALA A O 1
ATOM 2306 N N . ALA A 1 289 ? 7.969 5.820 -8.146 1.00 85.38 289 ALA A N 1
ATOM 2307 C CA . ALA A 1 289 ? 7.329 5.312 -9.349 1.00 85.38 289 ALA A CA 1
ATOM 2308 C C . ALA A 1 289 ? 7.235 6.350 -10.481 1.00 85.38 289 ALA A C 1
ATOM 2310 O O . ALA A 1 289 ? 7.211 5.977 -11.654 1.00 85.38 289 ALA A O 1
ATOM 2311 N N . ILE A 1 290 ? 7.197 7.649 -10.158 1.00 84.25 290 ILE A N 1
ATOM 2312 C CA . ILE A 1 290 ? 7.301 8.727 -11.145 1.00 84.25 290 ILE A CA 1
ATOM 2313 C C . ILE A 1 290 ? 8.738 8.830 -11.650 1.00 84.25 290 ILE A C 1
ATOM 2315 O O . ILE A 1 290 ? 8.931 8.926 -12.851 1.00 84.25 290 ILE A O 1
ATOM 2319 N N . ARG A 1 291 ? 9.757 8.798 -10.789 1.00 78.50 291 ARG A N 1
ATOM 2320 C CA . ARG A 1 291 ? 11.154 8.952 -11.236 1.00 78.50 291 ARG A CA 1
ATOM 2321 C C . ARG A 1 291 ? 11.699 7.720 -11.953 1.00 78.50 291 ARG A C 1
ATOM 2323 O O . ARG A 1 291 ? 12.444 7.869 -12.916 1.00 78.50 291 ARG A O 1
ATOM 2330 N N . HIS A 1 292 ? 11.305 6.532 -11.502 1.00 80.62 292 HIS A N 1
ATOM 2331 C CA . HIS A 1 292 ? 11.821 5.256 -11.992 1.00 80.62 292 HIS A CA 1
ATOM 2332 C C . HIS A 1 292 ? 10.694 4.293 -12.397 1.00 80.62 292 HIS A C 1
ATOM 2334 O O . HIS A 1 292 ? 10.556 3.215 -11.801 1.00 80.62 292 HIS A O 1
ATOM 2340 N N . PRO A 1 293 ? 9.859 4.648 -13.394 1.00 84.19 293 PRO A N 1
ATOM 2341 C CA . PRO A 1 293 ? 8.750 3.799 -13.829 1.00 84.19 293 PRO A CA 1
ATOM 2342 C C . PRO A 1 293 ? 9.222 2.416 -14.308 1.00 84.19 293 PRO A C 1
ATOM 2344 O O . PRO A 1 293 ? 8.503 1.431 -14.151 1.00 84.19 293 PRO A O 1
ATOM 2347 N N . GLU A 1 294 ? 10.455 2.306 -14.815 1.00 82.44 294 GLU A N 1
ATOM 2348 C CA . GLU A 1 294 ? 11.073 1.051 -15.253 1.00 82.44 294 GLU A CA 1
ATOM 2349 C C . GLU A 1 294 ? 11.228 0.009 -14.135 1.00 82.44 294 GLU A C 1
ATOM 2351 O O . GLU A 1 294 ? 11.289 -1.191 -14.410 1.00 82.44 294 GLU A O 1
ATOM 2356 N N . ARG A 1 295 ? 11.259 0.427 -12.866 1.00 85.31 295 ARG A N 1
ATOM 2357 C CA . ARG A 1 295 ? 11.352 -0.511 -11.739 1.00 85.31 295 ARG A CA 1
ATOM 2358 C C . ARG A 1 295 ? 10.005 -1.160 -11.420 1.00 85.31 295 ARG A C 1
ATOM 2360 O O . ARG A 1 295 ? 9.976 -2.243 -10.832 1.00 85.31 295 ARG A O 1
ATOM 2367 N N . PHE A 1 296 ? 8.905 -0.514 -11.814 1.00 87.12 296 PHE A N 1
ATOM 2368 C CA . PHE A 1 296 ? 7.535 -0.872 -11.446 1.00 87.12 296 PHE A CA 1
ATOM 2369 C C . PHE A 1 296 ? 6.824 -1.765 -12.470 1.00 87.12 296 PHE A C 1
ATOM 2371 O O . PHE A 1 296 ? 5.705 -2.205 -12.199 1.00 87.12 296 PHE A O 1
ATOM 2378 N N . ASP A 1 297 ? 7.463 -2.062 -13.604 1.00 85.56 297 ASP A N 1
ATOM 2379 C CA . ASP A 1 297 ? 6.895 -2.861 -14.689 1.00 85.56 297 ASP A CA 1
ATOM 2380 C C . ASP A 1 297 ? 7.695 -4.153 -14.939 1.00 85.56 297 ASP A C 1
ATOM 2382 O O . ASP A 1 297 ? 8.923 -4.148 -14.978 1.00 85.56 297 ASP A O 1
ATOM 2386 N N . GLU A 1 298 ? 7.005 -5.281 -15.133 1.00 84.62 298 GLU A N 1
ATOM 2387 C CA . GLU A 1 298 ? 7.640 -6.585 -15.396 1.00 84.62 298 GLU A CA 1
ATOM 2388 C C . GLU A 1 298 ? 8.374 -6.667 -16.746 1.00 84.62 298 GLU A C 1
ATOM 2390 O O . GLU A 1 298 ? 9.264 -7.500 -16.905 1.00 84.62 298 GLU A O 1
ATOM 2395 N N . ARG A 1 299 ? 8.038 -5.803 -17.717 1.00 83.00 299 ARG A N 1
ATOM 2396 C CA . ARG A 1 299 ? 8.706 -5.740 -19.032 1.00 83.00 299 ARG A CA 1
ATOM 2397 C C . ARG A 1 299 ? 10.129 -5.194 -18.916 1.00 83.00 299 ARG A C 1
ATOM 2399 O O . ARG A 1 299 ? 10.988 -5.526 -19.732 1.00 83.00 299 ARG A O 1
ATOM 2406 N N . THR A 1 300 ? 10.380 -4.372 -17.900 1.00 81.88 300 THR A N 1
ATOM 2407 C CA . THR A 1 300 ? 11.646 -3.666 -17.651 1.00 81.88 300 THR A CA 1
ATOM 2408 C C . THR A 1 300 ? 12.359 -4.131 -16.380 1.00 81.88 300 THR A C 1
ATOM 2410 O O . THR A 1 300 ? 13.560 -3.897 -16.240 1.00 81.88 300 THR A O 1
ATOM 2413 N N . ASN A 1 301 ? 11.655 -4.818 -15.474 1.00 85.62 301 ASN A N 1
ATOM 2414 C CA . ASN A 1 301 ? 12.202 -5.414 -14.261 1.00 85.62 301 ASN A CA 1
ATOM 2415 C C . ASN A 1 301 ? 11.946 -6.930 -14.220 1.00 85.62 301 ASN A C 1
ATOM 2417 O O . ASN A 1 301 ? 10.851 -7.386 -13.879 1.00 85.62 301 ASN A O 1
ATOM 2421 N N . ALA A 1 302 ? 12.989 -7.722 -14.490 1.00 82.19 302 ALA A N 1
ATOM 2422 C CA . ALA A 1 302 ? 12.908 -9.181 -14.517 1.00 82.19 302 ALA A CA 1
ATOM 2423 C C . ALA A 1 302 ? 12.493 -9.780 -13.161 1.00 82.19 302 ALA A C 1
ATOM 2425 O O . ALA A 1 302 ? 11.848 -10.829 -13.128 1.00 82.19 302 ALA A O 1
ATOM 2426 N N . ARG A 1 303 ? 12.769 -9.088 -12.047 1.00 84.00 303 ARG A N 1
ATOM 2427 C CA . ARG A 1 303 ? 12.431 -9.555 -10.695 1.00 84.00 303 ARG A CA 1
ATOM 2428 C C . ARG A 1 303 ? 10.926 -9.668 -10.453 1.00 84.00 303 ARG A C 1
ATOM 2430 O O . ARG A 1 303 ? 10.497 -10.433 -9.594 1.00 84.00 303 ARG A O 1
ATOM 2437 N N . LEU A 1 304 ? 10.124 -8.912 -11.201 1.00 84.62 304 LEU A N 1
ATOM 2438 C CA . LEU A 1 304 ? 8.665 -8.951 -11.102 1.00 84.62 304 LEU A CA 1
ATOM 2439 C C . LEU A 1 304 ? 8.050 -10.105 -11.907 1.00 84.62 304 LEU A C 1
ATOM 2441 O O . LEU A 1 304 ? 6.877 -10.424 -11.713 1.00 84.62 304 LEU A O 1
ATOM 2445 N N . THR A 1 305 ? 8.831 -10.752 -12.778 1.00 81.75 305 THR A N 1
ATOM 2446 C CA . THR A 1 305 ? 8.357 -11.860 -13.611 1.00 81.75 305 THR A CA 1
ATOM 2447 C C . THR A 1 305 ? 8.160 -13.137 -12.796 1.00 81.75 305 THR A C 1
ATOM 2449 O O . THR A 1 305 ? 8.874 -13.409 -11.827 1.00 81.75 305 THR A O 1
ATOM 2452 N N . CYS A 1 306 ? 7.223 -13.989 -13.222 1.00 80.25 306 CYS A N 1
ATOM 2453 C CA . CYS A 1 306 ? 6.979 -15.273 -12.557 1.00 80.25 306 CYS A CA 1
ATOM 2454 C C . CYS A 1 306 ? 8.211 -16.194 -12.545 1.00 80.25 306 CYS A C 1
ATOM 2456 O O . CYS A 1 306 ? 8.345 -16.995 -11.625 1.00 80.25 306 CYS A O 1
ATOM 2458 N N . ALA A 1 307 ? 9.117 -16.064 -13.522 1.00 78.06 307 ALA A N 1
ATOM 2459 C CA . ALA A 1 307 ? 10.338 -16.866 -13.608 1.00 78.06 307 ALA A CA 1
ATOM 2460 C C . ALA A 1 307 ? 11.327 -16.586 -12.462 1.00 78.06 307 ALA A C 1
ATOM 2462 O O . ALA A 1 307 ? 12.081 -17.475 -12.079 1.00 78.06 307 ALA A O 1
ATOM 2463 N N . GLN A 1 308 ? 11.312 -15.371 -11.904 1.00 79.62 308 GLN A N 1
ATOM 2464 C CA . GLN A 1 308 ? 12.194 -14.948 -10.809 1.00 79.62 308 GLN A CA 1
ATOM 2465 C C . GLN A 1 308 ? 11.432 -14.675 -9.499 1.00 79.62 308 GLN A C 1
ATOM 2467 O O . GLN A 1 308 ? 11.982 -14.101 -8.560 1.00 79.62 308 GLN A O 1
ATOM 2472 N N . CYS A 1 309 ? 10.159 -15.078 -9.415 1.00 80.31 309 CYS A N 1
ATOM 2473 C CA . CYS A 1 309 ? 9.312 -14.785 -8.264 1.00 80.31 309 CYS A CA 1
ATOM 2474 C C . CYS A 1 309 ? 9.666 -15.675 -7.061 1.00 80.31 309 CYS A C 1
ATOM 2476 O O . CYS A 1 309 ? 9.375 -16.873 -7.044 1.00 80.31 309 CYS A O 1
ATOM 2478 N N . VAL A 1 310 ? 10.252 -15.061 -6.031 1.00 80.50 310 VAL A N 1
ATOM 2479 C CA . VAL A 1 310 ? 10.570 -15.717 -4.749 1.00 80.50 310 VAL A CA 1
ATOM 2480 C C . VAL A 1 310 ? 9.353 -15.745 -3.820 1.00 80.50 310 VAL A C 1
ATOM 2482 O O . VAL A 1 310 ? 9.136 -16.724 -3.112 1.00 80.50 310 VAL A O 1
ATOM 2485 N N . ASP A 1 311 ? 8.530 -14.697 -3.862 1.00 80.50 311 ASP A N 1
ATOM 2486 C CA . ASP A 1 311 ? 7.428 -14.471 -2.926 1.00 80.50 311 ASP A CA 1
ATOM 2487 C C . ASP A 1 311 ? 6.318 -15.524 -3.005 1.00 80.50 311 ASP A C 1
ATOM 2489 O O . ASP A 1 311 ? 5.786 -15.944 -1.979 1.00 80.50 311 ASP A O 1
ATOM 2493 N N . LYS A 1 312 ? 5.935 -15.919 -4.228 1.00 81.62 312 LYS A N 1
ATOM 2494 C CA . LYS A 1 312 ? 4.810 -16.827 -4.527 1.00 81.62 312 LYS A CA 1
ATOM 2495 C C . LYS A 1 312 ? 3.521 -16.510 -3.742 1.00 81.62 312 LYS A C 1
ATOM 2497 O O . LYS A 1 312 ? 2.783 -17.415 -3.369 1.00 81.62 312 LYS A O 1
ATOM 2502 N N . LEU A 1 313 ? 3.200 -15.225 -3.550 1.00 78.50 313 LEU A N 1
ATOM 2503 C CA . LEU A 1 313 ? 1.966 -14.789 -2.866 1.00 78.50 313 LEU A CA 1
ATOM 2504 C C . LEU A 1 313 ? 0.686 -15.299 -3.542 1.00 78.50 313 LEU A C 1
ATOM 2506 O O . LEU A 1 313 ? -0.339 -15.472 -2.897 1.00 78.50 313 LEU A O 1
ATOM 2510 N N . CYS A 1 314 ? 0.749 -15.606 -4.838 1.00 77.88 314 CYS A N 1
ATOM 2511 C CA . CYS A 1 314 ? -0.345 -16.216 -5.586 1.00 77.88 314 CYS A CA 1
ATOM 2512 C C . CYS A 1 314 ? -0.520 -17.727 -5.327 1.00 77.88 314 CYS A C 1
ATOM 2514 O O . CYS A 1 314 ? -1.169 -18.387 -6.135 1.00 77.88 314 CYS A O 1
ATOM 2516 N N . TYR A 1 315 ? 0.029 -18.274 -4.236 1.00 77.88 315 TYR A N 1
ATOM 2517 C CA . TYR A 1 315 ? -0.044 -19.697 -3.890 1.00 77.88 315 TYR A CA 1
ATOM 2518 C C . TYR A 1 315 ? -1.483 -20.241 -3.913 1.00 77.88 315 TYR A C 1
ATOM 2520 O O . TYR A 1 315 ? -1.758 -21.205 -4.625 1.00 77.88 315 TYR A O 1
ATOM 2528 N N . LEU A 1 316 ? -2.419 -19.583 -3.218 1.00 79.38 316 LEU A N 1
ATOM 2529 C CA . LEU A 1 316 ? -3.831 -19.995 -3.199 1.00 79.38 316 LEU A CA 1
ATOM 2530 C C . LEU A 1 316 ? -4.600 -19.540 -4.445 1.00 79.38 316 LEU A C 1
ATOM 2532 O O . LEU A 1 316 ? -5.414 -20.278 -4.995 1.00 79.38 316 LEU A O 1
ATOM 2536 N N . ARG A 1 317 ? -4.335 -18.317 -4.909 1.00 72.06 317 ARG A N 1
ATOM 2537 C CA . ARG A 1 317 ? -5.108 -17.667 -5.975 1.00 72.06 317 ARG A CA 1
ATOM 2538 C C . ARG A 1 317 ? -4.783 -18.170 -7.386 1.00 72.06 317 ARG A C 1
ATOM 2540 O O . ARG A 1 317 ? -5.634 -18.081 -8.270 1.00 72.06 317 ARG A O 1
ATOM 2547 N N . LYS A 1 318 ? -3.561 -18.673 -7.596 1.00 73.81 318 LYS A N 1
ATOM 2548 C CA . LYS A 1 318 ? -2.904 -18.884 -8.901 1.00 73.81 318 LYS A CA 1
ATOM 2549 C C . LYS A 1 318 ? -2.712 -17.566 -9.689 1.00 73.81 318 LYS A C 1
ATOM 2551 O O . LYS A 1 318 ? -3.437 -16.591 -9.484 1.00 73.81 318 LYS A O 1
ATOM 2556 N N . PRO A 1 319 ? -1.697 -17.464 -10.568 1.00 65.88 319 PRO A N 1
ATOM 2557 C CA . PRO A 1 319 ? -1.461 -16.241 -11.334 1.00 65.88 319 PRO A CA 1
ATOM 2558 C C . PRO A 1 319 ? -2.562 -16.012 -12.379 1.00 65.88 319 PRO A C 1
ATOM 2560 O O . PRO A 1 319 ? -2.927 -16.922 -13.122 1.00 65.88 319 PRO A O 1
ATOM 2563 N N . LEU A 1 320 ? -3.025 -14.764 -12.518 1.00 69.38 320 LEU A N 1
ATOM 2564 C CA . LEU A 1 320 ? -3.949 -14.365 -13.593 1.00 69.38 320 LEU A CA 1
ATOM 2565 C C . LEU A 1 320 ? -3.241 -14.198 -14.950 1.00 69.38 320 LEU A C 1
ATOM 2567 O O . LEU A 1 320 ? -3.883 -13.862 -15.943 1.00 69.38 320 LEU A O 1
ATOM 2571 N N . ALA A 1 321 ? -1.932 -14.468 -15.011 1.00 60.34 321 ALA A N 1
ATOM 2572 C CA . ALA A 1 321 ? -1.097 -14.336 -16.203 1.00 60.34 321 ALA A CA 1
ATOM 2573 C C . ALA A 1 321 ? -1.645 -15.090 -17.426 1.00 60.34 321 ALA A C 1
ATOM 2575 O O . ALA A 1 321 ? -1.544 -14.582 -18.538 1.00 60.34 321 ALA A O 1
ATOM 2576 N N . ALA A 1 322 ? -2.283 -16.249 -17.224 1.00 59.38 322 ALA A N 1
ATOM 2577 C CA . ALA A 1 322 ? -2.893 -17.020 -18.308 1.00 59.38 322 ALA A CA 1
ATOM 2578 C C . ALA A 1 322 ? -4.129 -16.338 -18.928 1.00 59.38 322 ALA A C 1
ATOM 2580 O O . ALA A 1 322 ? -4.469 -16.619 -20.071 1.00 59.38 322 ALA A O 1
ATOM 2581 N 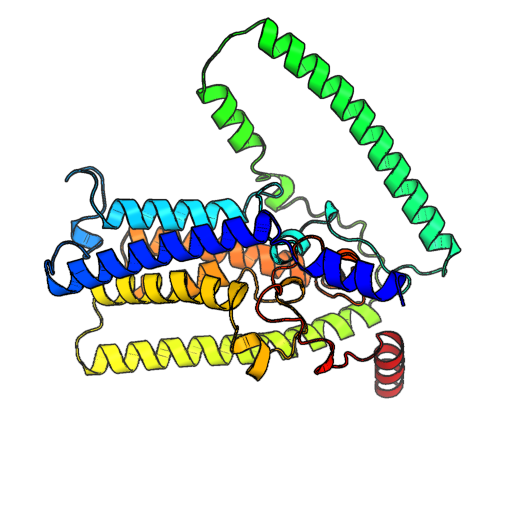N . LYS A 1 323 ? -4.806 -15.450 -18.186 1.00 62.03 323 LYS A N 1
ATOM 2582 C CA . LYS A 1 323 ? -6.030 -14.760 -18.627 1.00 62.03 323 LYS A CA 1
ATOM 2583 C C . LYS A 1 323 ? -5.781 -13.332 -19.114 1.00 62.03 323 LYS A C 1
ATOM 2585 O O . LYS A 1 323 ? -6.652 -12.763 -19.761 1.00 62.03 323 LYS A O 1
ATOM 2590 N N . VAL A 1 324 ? -4.620 -12.749 -18.804 1.00 68.19 324 VAL A N 1
ATOM 2591 C CA . VAL A 1 324 ? -4.283 -11.370 -19.181 1.00 68.19 324 VAL A CA 1
ATOM 2592 C C . VAL A 1 324 ? -2.952 -11.326 -19.947 1.00 68.19 324 VAL A C 1
ATOM 2594 O O . VAL A 1 324 ? -1.880 -11.265 -19.328 1.00 68.19 324 VAL A O 1
ATOM 2597 N N . PRO A 1 325 ? -2.979 -11.359 -21.293 1.00 66.44 325 PRO A N 1
ATOM 2598 C CA . PRO A 1 325 ? -1.788 -11.109 -22.095 1.00 66.44 325 PRO A CA 1
ATOM 2599 C C . PRO A 1 325 ? -1.378 -9.631 -21.975 1.00 66.44 325 PRO A C 1
ATOM 2601 O O . PRO A 1 325 ? -2.204 -8.735 -22.131 1.00 66.44 325 PRO A O 1
ATOM 2604 N N . ARG A 1 326 ? -0.099 -9.368 -21.683 1.00 69.62 326 ARG A N 1
ATOM 2605 C CA . ARG A 1 326 ? 0.515 -8.043 -21.827 1.00 69.62 326 ARG A CA 1
ATOM 2606 C C . ARG A 1 326 ? 1.187 -7.972 -23.191 1.00 69.62 326 ARG A C 1
ATOM 2608 O O . ARG A 1 326 ? 1.884 -8.913 -23.564 1.00 69.62 326 ARG A O 1
ATOM 2615 N N . ALA A 1 327 ? 0.968 -6.864 -23.893 1.00 72.25 327 ALA A N 1
ATOM 2616 C CA . ALA A 1 327 ? 1.638 -6.568 -25.152 1.00 72.25 327 ALA A CA 1
ATOM 2617 C C . ALA A 1 327 ? 3.153 -6.430 -24.943 1.00 72.25 327 ALA A C 1
ATOM 2619 O O . ALA A 1 327 ? 3.592 -5.940 -23.892 1.00 72.25 327 ALA A O 1
ATOM 2620 N N . ASP A 1 328 ? 3.936 -6.851 -25.940 1.00 77.88 328 ASP A N 1
ATOM 2621 C CA . ASP A 1 328 ? 5.377 -6.623 -25.938 1.00 77.88 328 ASP A CA 1
ATOM 2622 C C . ASP A 1 328 ? 5.641 -5.112 -25.973 1.00 77.88 328 ASP A C 1
ATOM 2624 O O . ASP A 1 328 ? 4.955 -4.329 -26.634 1.00 77.88 328 ASP A O 1
ATOM 2628 N N . LEU A 1 329 ? 6.649 -4.690 -25.220 1.00 75.25 329 LEU A N 1
ATOM 2629 C CA . LEU A 1 329 ? 7.071 -3.305 -25.162 1.00 75.25 329 LEU A CA 1
ATOM 2630 C C . LEU A 1 329 ? 7.555 -2.807 -26.529 1.00 75.25 329 LEU A C 1
ATOM 2632 O O . LEU A 1 329 ? 7.355 -1.641 -26.852 1.00 75.25 329 LEU A O 1
ATOM 2636 N N . ARG A 1 330 ? 8.135 -3.694 -27.348 1.00 76.06 330 ARG A N 1
ATOM 2637 C CA . ARG A 1 330 ? 8.565 -3.379 -28.720 1.00 76.06 330 ARG A CA 1
ATOM 2638 C C . ARG A 1 330 ? 7.391 -3.001 -29.619 1.00 76.06 330 ARG A C 1
ATOM 2640 O O . ARG A 1 330 ? 7.470 -1.999 -30.323 1.00 76.06 330 ARG A O 1
ATOM 2647 N N . ASP A 1 331 ? 6.291 -3.745 -29.533 1.00 79.75 331 ASP A N 1
ATOM 2648 C CA . ASP A 1 331 ? 5.082 -3.479 -30.317 1.00 79.75 331 ASP A CA 1
ATOM 2649 C C . ASP A 1 331 ? 4.453 -2.140 -29.922 1.00 79.75 331 ASP A C 1
ATOM 2651 O O . ASP A 1 331 ? 4.011 -1.369 -30.773 1.00 79.75 331 ASP A O 1
ATOM 2655 N N . LEU A 1 332 ? 4.451 -1.833 -28.621 1.00 79.50 332 LEU A N 1
ATOM 2656 C CA . LEU A 1 332 ? 3.939 -0.563 -28.110 1.00 79.50 332 LEU A CA 1
ATOM 2657 C C . LEU A 1 332 ? 4.803 0.627 -28.527 1.00 79.50 332 LEU A C 1
ATOM 2659 O O . LEU A 1 332 ? 4.252 1.679 -28.839 1.00 79.50 332 LEU A O 1
ATOM 2663 N N . LEU A 1 333 ? 6.129 0.467 -28.543 1.00 79.19 333 LEU A N 1
ATOM 2664 C CA . LEU A 1 333 ? 7.050 1.494 -29.031 1.00 79.19 333 LEU A CA 1
ATOM 2665 C C . LEU A 1 333 ? 6.847 1.744 -30.531 1.00 79.19 333 LEU A C 1
ATOM 2667 O O . LEU A 1 333 ? 6.669 2.892 -30.926 1.00 79.19 333 LEU A O 1
ATOM 2671 N N . ALA A 1 334 ? 6.755 0.684 -31.340 1.00 79.56 334 ALA A N 1
ATOM 2672 C CA . ALA A 1 334 ? 6.482 0.794 -32.774 1.00 79.56 334 ALA A CA 1
ATOM 2673 C C . ALA A 1 334 ? 5.116 1.449 -33.065 1.00 79.56 334 ALA A C 1
ATOM 2675 O O . ALA A 1 334 ? 4.977 2.232 -34.004 1.00 79.56 334 ALA A O 1
ATOM 2676 N N . ALA A 1 335 ? 4.092 1.159 -32.256 1.00 78.56 335 ALA A N 1
ATOM 2677 C CA . ALA A 1 335 ? 2.783 1.802 -32.366 1.00 78.56 335 ALA A CA 1
ATOM 2678 C C . ALA A 1 335 ? 2.807 3.286 -31.953 1.00 78.56 335 ALA A C 1
ATOM 2680 O O . ALA A 1 335 ? 2.065 4.087 -32.520 1.00 78.56 335 ALA A O 1
ATOM 2681 N N . ASP A 1 336 ? 3.634 3.657 -30.971 1.00 77.75 336 ASP A N 1
ATOM 2682 C CA . ASP A 1 336 ? 3.786 5.046 -30.523 1.00 77.75 336 ASP A CA 1
ATOM 2683 C C . ASP A 1 336 ? 4.560 5.890 -31.548 1.00 77.75 336 ASP A C 1
ATOM 2685 O O . ASP A 1 336 ? 4.182 7.033 -31.799 1.00 77.75 336 ASP A O 1
ATOM 2689 N N . GLU A 1 337 ? 5.578 5.317 -32.200 1.00 79.88 337 GLU A N 1
ATOM 2690 C CA . GLU A 1 337 ? 6.285 5.942 -33.328 1.00 79.88 337 GLU A CA 1
ATOM 2691 C C . GLU A 1 337 ? 5.341 6.212 -34.506 1.00 79.88 337 GLU A C 1
ATOM 2693 O O . GLU A 1 337 ? 5.284 7.338 -34.995 1.00 79.88 337 GLU A O 1
ATOM 2698 N N . LYS A 1 338 ? 4.507 5.232 -34.885 1.00 79.19 338 LYS A N 1
ATOM 2699 C CA . LYS A 1 338 ? 3.480 5.389 -35.935 1.00 79.19 338 LYS A CA 1
ATOM 2700 C C . LYS A 1 338 ? 2.399 6.430 -35.629 1.00 79.19 338 LYS A C 1
ATOM 2702 O O . LYS A 1 338 ? 1.670 6.805 -36.533 1.00 79.19 338 LYS A O 1
ATOM 2707 N N . ARG A 1 339 ? 2.218 6.827 -34.365 1.00 75.19 339 ARG A N 1
ATOM 2708 C CA . ARG A 1 339 ? 1.245 7.862 -33.969 1.00 75.19 339 ARG A CA 1
ATOM 2709 C C . ARG A 1 339 ? 1.861 9.269 -33.994 1.00 75.19 339 ARG A C 1
ATOM 2711 O O . ARG A 1 339 ? 1.121 10.247 -33.938 1.00 75.19 339 ARG A O 1
ATOM 2718 N N . LYS A 1 340 ? 3.195 9.367 -33.991 1.00 72.38 340 LYS A N 1
ATOM 2719 C CA . LYS A 1 340 ? 3.948 10.632 -33.979 1.00 72.38 340 LYS A CA 1
ATOM 2720 C C . LYS A 1 340 ? 4.439 11.059 -35.364 1.00 72.38 340 LYS A C 1
ATOM 2722 O O . LYS A 1 340 ? 4.703 12.247 -35.531 1.00 72.38 340 LYS A O 1
ATOM 2727 N N . GLY A 1 341 ? 4.610 10.111 -36.287 1.00 61.56 341 GLY A N 1
ATOM 2728 C CA . GLY A 1 341 ? 4.753 10.371 -37.724 1.00 61.56 341 GLY A CA 1
ATOM 2729 C C . GLY A 1 341 ? 3.391 10.431 -38.387 1.00 61.56 341 GLY A C 1
ATOM 2730 O O . GLY A 1 341 ? 3.267 11.225 -39.341 1.00 61.56 341 GLY A O 1
#